Protein AF-A0A431VKE8-F1 (afdb_monomer)

InterPro domains:
  IPR011049 Serralysin-like metalloprotease, C-terminal [SSF51120] (11-224)

Secondary structure (DSSP, 8-state):
------------------------EEEEEPPTT--EEE--SSEEEEE--TT-EEEEEES-SEEE--SS-EEEEE-SS--EEEEES-SEEE--SS--EEEEPSS--EEEEES-SEEEE-SS--EEEEEES--EEE--TT-EEE--TTSS--EEEE--TTPPPTT--SS-EEEEEE-TTTSEEEE-HHHHHHH-TT-SS---EEEE-TT--BTTT-SEEEESSPPS-SSSGGGHHHHHHH-PPBS--TTEEEEEEEE-SSEEEEEEEEESS-SSS--GGGEEEEEEEEESS---GGGEEE-

Mean predicted aligned error: 8.17 Å

pLDDT: mean 87.92, std 15.34, range [35.72, 98.62]

Foldseek 3Di:
DDDDDDDDDDPDDDDDDDPPPPQPEAEEEDDPPEAEDEDDPGAYAYEYEQQEDHHEYEHHAEYEYHVHAHAYEYELEADHHEYEAHAEYEYHNYAYAYEDPQEEEHYEYEPHAEYEYDHYAYEYEDQEDEYAYEHWFNYEYEYHLDYFAHEYEFDPPPDDFFLQLGRAYEYENDEAPTYAYEYEDPRLVLLPQVPPLDQDEDEDWAQGAELVRHSEYEYPDAFCDCRPGLRVRVQRRNHFYHPFDAQRWHWYWHHNQFKTWTKIFTNNHRPRGGGSRRIDTRYIYGYPDDHGPVRYDYD

Solvent-accessible surface area (backbone atoms only — not comparable to full-atom values): 15432 Å² total; per-residue (Å²): 137,84,88,80,92,81,90,80,89,78,84,86,74,91,78,85,87,74,87,72,80,69,72,47,66,51,77,45,74,46,60,87,86,52,52,64,50,69,44,79,90,66,48,25,34,41,31,46,30,58,75,30,42,58,32,40,37,38,72,46,43,32,41,33,39,29,78,32,69,19,36,40,32,41,37,68,53,59,43,65,31,33,39,38,58,45,42,31,41,34,39,38,47,69,59,27,38,39,33,40,42,66,51,60,39,60,29,38,35,27,43,37,44,31,38,33,54,42,51,47,45,34,39,39,35,39,71,42,53,42,35,40,36,37,55,36,43,40,18,36,38,33,47,38,90,83,36,72,60,30,32,41,37,60,52,75,76,90,57,76,66,52,29,58,65,64,51,37,21,36,36,36,55,46,44,54,85,56,27,33,38,32,36,30,66,71,54,34,63,59,35,28,79,82,69,79,85,62,80,49,67,44,81,30,51,62,44,59,45,36,41,76,70,38,20,30,35,29,47,73,54,73,27,91,39,84,59,40,78,47,30,52,41,44,44,61,48,45,39,45,40,36,74,44,39,67,58,30,39,27,39,35,38,42,27,59,83,52,39,33,35,39,26,47,38,32,27,69,80,31,83,25,51,65,57,39,69,22,33,36,66,48,34,39,35,31,26,97,47,82,75,53,69,86,24,50,43,81,102

Structure (mmCIF, N/CA/C/O backbone):
data_AF-A0A431VKE8-F1
#
_entry.id   AF-A0A431VKE8-F1
#
loop_
_atom_site.group_PDB
_atom_site.id
_atom_site.type_symbol
_atom_site.label_atom_id
_atom_site.label_alt_id
_atom_site.label_comp_id
_atom_site.label_asym_id
_atom_site.label_entity_id
_atom_site.label_seq_id
_atom_site.pdbx_PDB_ins_code
_atom_site.Cartn_x
_atom_site.Cartn_y
_atom_site.Cartn_z
_atom_site.occupancy
_atom_site.B_iso_or_equiv
_atom_site.auth_seq_id
_atom_site.auth_comp_id
_atom_site.auth_asym_id
_atom_site.auth_atom_id
_atom_site.pdbx_PDB_model_num
ATOM 1 N N . MET A 1 1 ? 78.969 -25.276 -17.173 1.00 41.19 1 MET A N 1
ATOM 2 C CA . MET A 1 1 ? 77.798 -25.286 -18.074 1.00 41.19 1 MET A CA 1
ATOM 3 C C . MET A 1 1 ? 76.597 -24.842 -17.267 1.00 41.19 1 MET A C 1
ATOM 5 O O . MET A 1 1 ? 76.551 -25.116 -16.076 1.00 41.19 1 MET A O 1
ATOM 9 N N . ALA A 1 2 ? 75.756 -24.040 -17.900 1.00 38.91 2 ALA A N 1
ATOM 10 C CA . ALA A 1 2 ? 74.771 -23.159 -17.298 1.00 38.91 2 ALA A CA 1
ATOM 11 C C . ALA A 1 2 ? 73.466 -23.850 -16.853 1.00 38.91 2 ALA A C 1
ATOM 13 O O . ALA A 1 2 ? 73.240 -25.016 -17.167 1.00 38.91 2 ALA A O 1
ATOM 14 N N . HIS A 1 3 ? 72.610 -23.012 -16.249 1.00 35.72 3 HIS A N 1
ATOM 15 C CA . HIS A 1 3 ? 71.163 -23.137 -16.011 1.00 35.72 3 HIS A CA 1
ATOM 16 C C . HIS A 1 3 ? 70.759 -23.916 -14.751 1.00 35.72 3 HIS A C 1
ATOM 18 O O . HIS A 1 3 ? 71.238 -25.009 -14.504 1.00 35.72 3 HIS A O 1
ATOM 24 N N . GLY A 1 4 ? 69.876 -23.425 -13.885 1.00 36.03 4 GLY A N 1
ATOM 25 C CA . GLY A 1 4 ? 68.964 -22.284 -13.960 1.00 36.03 4 GLY A CA 1
ATOM 26 C C . GLY A 1 4 ? 67.725 -22.651 -13.141 1.00 36.03 4 GLY A C 1
ATOM 27 O O . GLY A 1 4 ? 67.115 -23.682 -13.397 1.00 36.03 4 GLY A O 1
ATOM 28 N N . MET A 1 5 ? 67.393 -21.851 -12.127 1.00 46.28 5 MET A N 1
ATOM 29 C CA . MET A 1 5 ? 66.141 -21.977 -11.377 1.00 46.28 5 MET A CA 1
ATOM 30 C C . MET A 1 5 ? 64.977 -21.460 -12.232 1.00 46.28 5 MET A C 1
ATOM 32 O O . MET A 1 5 ? 65.103 -20.415 -12.867 1.00 46.28 5 MET A O 1
ATOM 36 N N . GLY A 1 6 ? 63.840 -22.156 -12.207 1.00 39.03 6 GLY A N 1
ATOM 37 C CA . GLY A 1 6 ? 62.585 -21.702 -12.806 1.00 39.03 6 GLY A CA 1
ATOM 38 C C . GLY A 1 6 ? 61.410 -22.438 -12.174 1.00 39.03 6 GLY A C 1
ATOM 39 O O . GLY A 1 6 ? 61.280 -23.647 -12.338 1.00 39.03 6 GLY A O 1
ATOM 40 N N . GLY A 1 7 ? 60.622 -21.712 -11.381 1.00 41.66 7 GLY A N 1
ATOM 41 C CA . GLY A 1 7 ? 59.507 -22.232 -10.599 1.00 41.66 7 GLY A CA 1
ATOM 42 C C . GLY A 1 7 ? 58.249 -22.536 -11.413 1.00 41.66 7 GLY A C 1
ATOM 43 O O . GLY A 1 7 ? 58.028 -21.999 -12.495 1.00 41.66 7 GLY A O 1
ATOM 44 N N . GLY A 1 8 ? 57.405 -23.377 -10.822 1.00 37.75 8 GLY A N 1
ATOM 45 C CA . GLY A 1 8 ? 56.058 -23.679 -11.284 1.00 37.75 8 GLY A CA 1
ATOM 46 C C . GLY A 1 8 ? 55.334 -24.512 -10.231 1.00 37.75 8 GLY A C 1
ATOM 47 O O . GLY A 1 8 ? 55.312 -25.734 -10.320 1.00 37.75 8 GLY A O 1
ATOM 48 N N . SER A 1 9 ? 54.771 -23.874 -9.203 1.00 43.12 9 SER A N 1
ATOM 49 C CA . SER A 1 9 ? 53.793 -24.531 -8.334 1.00 43.12 9 SER A CA 1
ATOM 50 C C . SER A 1 9 ? 52.429 -24.452 -9.011 1.00 43.12 9 SER A C 1
ATOM 52 O O . SER A 1 9 ? 51.697 -23.474 -8.860 1.00 43.12 9 SER A O 1
ATOM 54 N N . GLY A 1 10 ? 52.121 -25.476 -9.802 1.00 38.59 10 GLY A N 1
ATOM 55 C CA . GLY A 1 10 ? 50.758 -25.749 -10.225 1.00 38.59 10 GLY A CA 1
ATOM 56 C C . GLY A 1 10 ? 49.934 -26.188 -9.020 1.00 38.59 10 GLY A C 1
ATOM 57 O O . GLY A 1 10 ? 50.273 -27.166 -8.361 1.00 38.59 10 GLY A O 1
ATOM 58 N N . PHE A 1 11 ? 48.836 -25.490 -8.758 1.00 46.47 11 PHE A N 1
ATOM 59 C CA . PHE A 1 11 ? 47.722 -26.052 -8.005 1.00 46.47 11 PHE A CA 1
ATOM 60 C C . PHE A 1 11 ? 46.613 -26.377 -8.999 1.00 46.47 11 PHE A C 1
ATOM 62 O O . PHE A 1 11 ? 45.682 -25.608 -9.215 1.00 46.47 11 PHE A O 1
ATOM 69 N N . GLY A 1 12 ? 46.771 -27.532 -9.646 1.00 42.91 12 GLY A N 1
ATOM 70 C CA . GLY A 1 12 ? 45.655 -28.261 -10.225 1.00 42.91 12 GLY A CA 1
ATOM 71 C C . GLY A 1 12 ? 44.900 -28.941 -9.088 1.00 42.91 12 GLY A C 1
ATOM 72 O O . GLY A 1 12 ? 45.448 -29.801 -8.405 1.00 42.91 12 GLY A O 1
ATOM 73 N N . GLY A 1 13 ? 43.658 -28.525 -8.882 1.00 36.06 13 GLY A N 1
ATOM 74 C CA . GLY A 1 13 ? 42.745 -29.096 -7.903 1.00 36.06 13 GLY A CA 1
ATOM 75 C C . GLY A 1 13 ? 41.321 -28.984 -8.418 1.00 36.06 13 GLY A C 1
ATOM 76 O O . GLY A 1 13 ? 40.538 -28.194 -7.908 1.00 36.06 13 GLY A O 1
ATOM 77 N N . HIS A 1 14 ? 40.997 -29.750 -9.461 1.00 48.50 14 HIS A N 1
ATOM 78 C CA . HIS A 1 14 ? 39.607 -30.068 -9.758 1.00 48.50 14 HIS A CA 1
ATOM 79 C C . HIS A 1 14 ? 39.059 -30.885 -8.589 1.00 48.50 14 HIS A C 1
ATOM 81 O O . HIS A 1 14 ? 39.506 -32.008 -8.366 1.00 48.50 14 HIS A O 1
ATOM 87 N N . ASN A 1 15 ? 38.081 -30.340 -7.873 1.00 43.84 15 ASN A N 1
ATOM 88 C CA . ASN A 1 15 ? 37.180 -31.148 -7.069 1.00 43.84 15 ASN A CA 1
ATOM 89 C C . ASN A 1 15 ? 35.757 -30.815 -7.509 1.00 43.84 15 ASN A C 1
ATOM 91 O O . ASN A 1 15 ? 35.212 -29.766 -7.175 1.00 43.84 15 ASN A O 1
ATOM 95 N N . GLY A 1 16 ? 35.217 -31.679 -8.366 1.00 43.75 16 GLY A N 1
ATOM 96 C CA . GLY A 1 16 ? 33.820 -31.625 -8.757 1.00 43.75 16 GLY A CA 1
ATOM 97 C C . GLY A 1 16 ? 32.911 -32.032 -7.602 1.00 43.75 16 GLY A C 1
ATOM 98 O O . GLY A 1 16 ? 33.330 -32.717 -6.670 1.00 43.75 16 GLY A O 1
ATOM 99 N N . GLY A 1 17 ? 31.643 -31.651 -7.731 1.00 44.12 17 GLY A N 1
ATOM 100 C CA . GLY A 1 17 ? 30.561 -32.210 -6.934 1.00 44.12 17 GLY A CA 1
ATOM 101 C C . GLY A 1 17 ? 29.884 -31.199 -6.036 1.00 44.12 17 GLY A C 1
ATOM 102 O O . GLY A 1 17 ? 29.995 -31.343 -4.835 1.00 44.12 17 GLY A O 1
ATOM 103 N N . TRP A 1 18 ? 29.194 -30.224 -6.630 1.00 38.69 18 TRP A N 1
ATOM 104 C CA . TRP A 1 18 ? 27.744 -30.025 -6.507 1.00 38.69 18 TRP A CA 1
ATOM 105 C C . TRP A 1 18 ? 27.296 -29.528 -7.883 1.00 38.69 18 TRP A C 1
ATOM 107 O O . TRP A 1 18 ? 27.920 -28.622 -8.433 1.00 38.69 18 TRP A O 1
ATOM 117 N N . GLY A 1 19 ? 26.292 -30.164 -8.485 1.00 39.56 19 GLY A N 1
ATOM 118 C CA . GLY A 1 19 ? 25.599 -29.565 -9.616 1.00 39.56 19 GLY A CA 1
ATOM 119 C C . GLY A 1 19 ? 24.909 -28.321 -9.086 1.00 39.56 19 GLY A C 1
ATOM 120 O O . GLY A 1 19 ? 23.826 -28.421 -8.520 1.00 39.56 19 GLY A O 1
ATOM 121 N N . ASP A 1 20 ? 25.584 -27.182 -9.200 1.00 50.19 20 ASP A N 1
ATOM 122 C CA . ASP A 1 20 ? 24.916 -25.901 -9.282 1.00 50.19 20 ASP A CA 1
ATOM 123 C C . ASP A 1 20 ? 23.884 -26.065 -10.397 1.00 50.19 20 ASP A C 1
ATOM 125 O O . ASP A 1 20 ? 24.231 -26.196 -11.574 1.00 50.19 20 ASP A O 1
ATOM 129 N N . ALA A 1 21 ? 22.612 -26.184 -10.020 1.00 42.44 21 ALA A N 1
ATOM 130 C CA . ALA A 1 21 ? 21.544 -25.821 -10.923 1.00 42.44 21 ALA A CA 1
ATOM 131 C C . ALA A 1 21 ? 21.717 -24.317 -11.119 1.00 42.44 21 ALA A C 1
ATOM 133 O O . ALA A 1 21 ? 21.091 -23.532 -10.413 1.00 42.44 21 ALA A O 1
ATOM 134 N N . GLY A 1 22 ? 22.660 -23.971 -12.001 1.00 41.53 22 GLY A N 1
ATOM 135 C CA . GLY A 1 22 ? 23.044 -22.614 -12.307 1.00 41.53 22 GLY A CA 1
ATOM 136 C C . GLY A 1 22 ? 21.788 -21.921 -12.759 1.00 41.53 22 GLY A C 1
ATOM 137 O O . GLY A 1 22 ? 21.342 -22.107 -13.891 1.00 41.53 22 GLY A O 1
ATOM 138 N N . TRP A 1 23 ? 21.198 -21.154 -11.854 1.00 42.47 23 TRP A N 1
ATOM 139 C CA . TRP A 1 23 ? 20.330 -20.062 -12.223 1.00 42.47 23 TRP A CA 1
ATOM 140 C C . TRP A 1 23 ? 21.248 -19.156 -13.033 1.00 42.47 23 TRP A C 1
ATOM 142 O O . TRP A 1 23 ? 22.049 -18.418 -12.459 1.00 42.47 23 TRP A O 1
ATOM 152 N N . GLY A 1 24 ? 21.265 -19.353 -14.355 1.00 54.19 24 GLY A N 1
ATOM 153 C CA . GLY A 1 24 ? 22.041 -18.537 -15.273 1.00 54.19 24 GLY A CA 1
ATOM 154 C C . GLY A 1 24 ? 21.659 -17.099 -14.983 1.00 54.19 24 GLY A C 1
ATOM 155 O O . GLY A 1 24 ? 20.526 -16.705 -15.238 1.00 54.19 24 GLY A O 1
ATOM 156 N N . THR A 1 25 ? 22.560 -16.380 -14.322 1.00 65.75 25 THR A N 1
ATOM 157 C CA . THR A 1 25 ? 22.368 -14.982 -13.968 1.00 65.75 25 THR A CA 1
ATOM 158 C C . THR A 1 25 ? 23.180 -14.189 -14.967 1.00 65.75 25 THR A C 1
ATOM 160 O O . THR A 1 25 ? 24.407 -14.109 -14.870 1.00 65.75 25 THR A O 1
ATOM 163 N N . THR A 1 26 ? 22.505 -13.648 -15.975 1.00 81.62 26 THR A N 1
ATOM 164 C CA . THR A 1 26 ? 23.148 -12.770 -16.947 1.00 81.62 26 THR A CA 1
ATOM 165 C C . THR A 1 26 ? 23.106 -11.357 -16.378 1.00 81.62 26 THR A C 1
ATOM 167 O O . THR A 1 26 ? 22.074 -10.691 -16.379 1.00 81.62 26 THR A O 1
ATOM 170 N N . ALA A 1 27 ? 24.237 -10.897 -15.838 1.00 86.50 27 ALA A N 1
ATOM 171 C CA . ALA A 1 27 ? 24.392 -9.516 -15.392 1.00 86.50 27 ALA A CA 1
ATOM 172 C C . ALA A 1 27 ? 24.937 -8.658 -16.542 1.00 86.50 27 ALA A C 1
ATOM 174 O O . ALA A 1 27 ? 26.081 -8.832 -16.967 1.00 86.50 27 ALA A O 1
ATOM 175 N N . THR A 1 28 ? 24.135 -7.710 -17.023 1.00 91.56 28 THR A N 1
ATOM 176 C CA . THR A 1 28 ? 24.481 -6.827 -18.144 1.00 91.56 28 THR A CA 1
ATOM 177 C C . THR A 1 28 ? 24.475 -5.369 -17.706 1.00 91.56 28 THR A C 1
ATOM 179 O O . THR A 1 28 ? 23.509 -4.886 -17.123 1.00 91.56 28 THR A O 1
ATOM 182 N N . THR A 1 29 ? 25.530 -4.622 -18.035 1.00 90.94 29 THR A N 1
ATOM 183 C CA . THR A 1 29 ? 25.518 -3.154 -17.949 1.00 90.94 29 THR A CA 1
ATOM 184 C C . THR A 1 29 ? 25.322 -2.569 -19.340 1.00 90.94 29 THR A C 1
ATOM 186 O O . THR A 1 29 ? 26.079 -2.881 -20.261 1.00 90.94 29 THR A O 1
ATOM 189 N N . LEU A 1 30 ? 24.311 -1.716 -19.502 1.00 91.69 30 LEU A N 1
ATOM 190 C CA . LEU A 1 30 ? 24.017 -1.084 -20.783 1.00 91.69 30 LEU A CA 1
ATOM 191 C C . LEU A 1 30 ? 25.091 -0.056 -21.148 1.00 91.69 30 LEU A C 1
ATOM 193 O O . LEU A 1 30 ? 25.538 0.739 -20.319 1.00 91.69 30 LEU A O 1
ATOM 197 N N . ALA A 1 31 ? 25.478 -0.040 -22.422 1.00 88.88 31 ALA A N 1
ATOM 198 C CA . ALA A 1 31 ? 26.335 1.008 -22.957 1.00 88.88 31 ALA A CA 1
ATOM 199 C C . ALA A 1 31 ? 25.608 2.366 -22.967 1.00 88.88 31 ALA A C 1
ATOM 201 O O . ALA A 1 31 ? 24.377 2.443 -23.021 1.00 88.88 31 ALA A O 1
ATOM 202 N N . ALA A 1 32 ? 26.377 3.457 -22.959 1.00 88.12 32 ALA A N 1
ATOM 203 C CA . ALA A 1 32 ? 25.822 4.796 -23.127 1.00 88.12 32 ALA A CA 1
ATOM 204 C C . ALA A 1 32 ? 25.045 4.901 -24.454 1.00 88.12 32 ALA A C 1
ATOM 206 O O . ALA A 1 32 ? 25.536 4.480 -25.501 1.00 88.12 32 ALA A O 1
ATOM 207 N N . GLY A 1 33 ? 23.839 5.472 -24.401 1.00 87.75 33 GLY A N 1
ATOM 208 C CA . GLY A 1 33 ? 22.959 5.614 -25.565 1.00 87.75 33 GLY A CA 1
ATOM 209 C C . GLY A 1 33 ? 22.140 4.369 -25.924 1.00 87.75 33 GLY A C 1
ATOM 210 O O . GLY A 1 33 ? 21.448 4.395 -26.939 1.00 87.75 33 GLY A O 1
ATOM 211 N N . ALA A 1 34 ? 22.187 3.297 -25.123 1.00 92.31 34 ALA A N 1
ATOM 212 C CA . ALA A 1 34 ? 21.232 2.200 -25.257 1.00 92.31 34 ALA A CA 1
ATOM 213 C C . ALA A 1 34 ? 19.796 2.720 -25.085 1.00 92.31 34 ALA A C 1
ATOM 215 O O . ALA A 1 34 ? 19.522 3.498 -24.174 1.00 92.31 34 ALA A O 1
ATOM 216 N N . THR A 1 35 ? 18.893 2.275 -25.957 1.00 94.94 35 THR A N 1
ATOM 217 C CA . THR A 1 35 ? 17.464 2.635 -25.933 1.00 94.94 35 THR A CA 1
ATOM 218 C C . THR A 1 35 ? 16.559 1.434 -25.676 1.00 94.94 35 THR A C 1
ATOM 220 O O . THR A 1 35 ? 15.358 1.593 -25.475 1.00 94.94 35 THR A O 1
ATOM 223 N N . THR A 1 36 ? 17.118 0.224 -25.674 1.00 94.88 36 THR A N 1
ATOM 224 C CA . THR A 1 36 ? 16.391 -1.025 -25.439 1.00 94.88 36 THR A CA 1
ATOM 225 C C . THR A 1 36 ? 17.243 -1.991 -24.628 1.00 94.88 36 THR A C 1
ATOM 227 O O . THR A 1 36 ? 18.457 -2.055 -24.836 1.00 94.88 36 THR A O 1
ATOM 230 N N . ALA A 1 37 ? 16.607 -2.789 -23.778 1.00 95.00 37 ALA A N 1
ATOM 231 C CA . ALA A 1 37 ? 17.215 -3.947 -23.137 1.00 95.00 37 ALA A CA 1
ATOM 232 C C . ALA A 1 37 ? 16.235 -5.124 -23.159 1.00 95.00 37 ALA A C 1
ATOM 234 O O . ALA A 1 37 ? 15.060 -4.976 -22.831 1.00 95.00 37 ALA A O 1
ATOM 235 N N . THR A 1 38 ? 16.729 -6.293 -23.540 1.00 94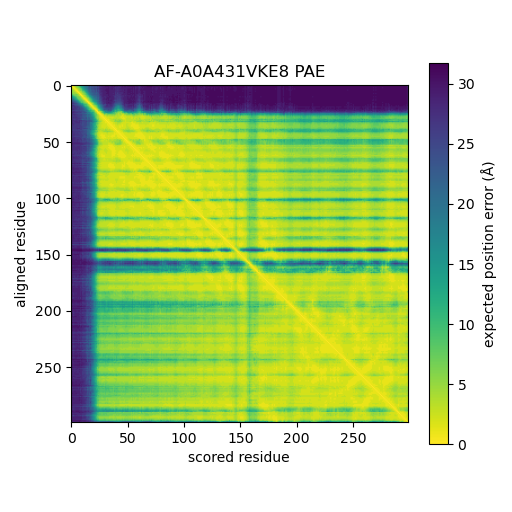.44 38 THR A N 1
ATOM 236 C CA . THR A 1 38 ? 15.939 -7.521 -23.594 1.00 94.44 38 THR A CA 1
ATOM 237 C C . THR A 1 38 ? 16.737 -8.602 -22.894 1.00 94.44 38 THR A C 1
ATOM 239 O O . THR A 1 38 ? 17.904 -8.785 -23.246 1.00 94.44 38 THR A O 1
ATOM 242 N N . GLY A 1 39 ? 16.144 -9.254 -21.896 1.00 91.88 39 GLY A N 1
ATOM 243 C CA . GLY A 1 39 ? 16.767 -10.412 -21.263 1.00 91.88 39 GLY A CA 1
ATOM 244 C C . GLY A 1 39 ? 16.656 -11.658 -22.132 1.00 91.88 39 GLY A C 1
ATOM 245 O O . GLY A 1 39 ? 16.063 -11.644 -23.220 1.00 91.88 39 GLY A O 1
ATOM 246 N N . ASP A 1 40 ? 17.303 -12.718 -21.679 1.00 89.00 40 ASP A N 1
ATOM 247 C CA . ASP A 1 40 ? 17.388 -13.982 -22.384 1.00 89.00 40 ASP A CA 1
ATOM 248 C C . ASP A 1 40 ? 16.637 -15.092 -21.634 1.00 89.00 40 ASP A C 1
ATOM 250 O O . ASP A 1 40 ? 15.510 -14.909 -21.179 1.00 89.00 40 ASP A O 1
ATOM 254 N N . THR A 1 41 ? 17.173 -16.307 -21.636 1.00 87.94 41 THR A N 1
ATOM 255 C CA . THR A 1 41 ? 16.593 -17.408 -20.875 1.00 87.94 41 THR A CA 1
ATOM 256 C C . THR A 1 41 ? 17.340 -17.516 -19.562 1.00 87.94 41 THR A C 1
ATOM 258 O O . THR A 1 41 ? 18.501 -17.919 -19.552 1.00 87.94 41 THR A O 1
ATOM 261 N N . GLY A 1 42 ? 16.664 -17.289 -18.448 1.00 88.88 42 GLY A N 1
ATOM 262 C CA . GLY A 1 42 ? 17.305 -17.357 -17.145 1.00 88.88 42 GLY A CA 1
ATOM 263 C C . GLY A 1 42 ? 16.779 -16.257 -16.254 1.00 88.88 42 GLY A C 1
ATOM 264 O O . GLY A 1 42 ? 15.629 -15.862 -16.394 1.00 88.88 42 GLY A O 1
ATOM 265 N N . PHE A 1 43 ? 17.608 -15.831 -15.307 1.00 92.31 43 PHE A N 1
ATOM 266 C CA . PHE A 1 43 ? 17.325 -14.666 -14.485 1.00 92.31 43 PHE A CA 1
ATOM 267 C C . PHE A 1 43 ? 18.220 -13.521 -14.947 1.00 92.31 43 PHE A C 1
ATOM 269 O O . PHE A 1 43 ? 19.447 -13.588 -14.818 1.00 92.31 43 PHE A O 1
ATOM 276 N N . ASP A 1 44 ? 17.617 -12.465 -15.462 1.00 95.31 44 ASP A N 1
ATOM 277 C CA . ASP A 1 44 ? 18.329 -11.343 -16.048 1.00 95.31 44 ASP A CA 1
ATOM 278 C C . ASP A 1 44 ? 18.457 -10.178 -15.066 1.00 95.31 44 ASP A C 1
ATOM 280 O O . ASP A 1 44 ? 17.483 -9.697 -14.479 1.00 95.31 44 ASP A O 1
ATOM 284 N N . VAL A 1 45 ? 19.689 -9.684 -14.920 1.00 95.75 45 VAL A N 1
ATOM 285 C CA . VAL A 1 45 ? 19.995 -8.478 -14.147 1.00 95.75 45 VAL A CA 1
ATOM 286 C C . VAL A 1 45 ? 20.573 -7.432 -15.085 1.00 95.75 45 VAL A C 1
ATOM 288 O O . VAL A 1 45 ? 21.687 -7.575 -15.589 1.00 95.75 45 VAL A O 1
ATOM 291 N N . VAL A 1 46 ? 19.852 -6.335 -15.285 1.00 95.81 46 VAL A N 1
ATOM 292 C CA . VAL A 1 46 ? 20.291 -5.233 -16.143 1.00 95.81 46 VAL A CA 1
ATOM 293 C C . VAL A 1 46 ? 20.575 -3.997 -15.305 1.00 95.81 46 VAL A C 1
ATOM 295 O O . VAL A 1 46 ? 19.773 -3.592 -14.474 1.00 95.81 46 VAL A O 1
ATOM 298 N N . THR A 1 47 ? 21.734 -3.383 -15.528 1.00 95.50 47 THR A N 1
ATOM 299 C CA . THR A 1 47 ? 22.116 -2.096 -14.933 1.00 95.50 47 THR A CA 1
ATOM 300 C C . THR A 1 47 ? 22.215 -1.036 -16.024 1.00 95.50 47 THR A C 1
ATOM 302 O O . THR A 1 47 ? 22.929 -1.219 -17.016 1.00 95.50 47 THR A O 1
ATOM 305 N N . MET A 1 48 ? 21.506 0.076 -15.855 1.00 95.31 48 MET A N 1
ATOM 306 C CA . MET A 1 48 ? 21.597 1.244 -16.723 1.00 95.31 48 MET A CA 1
ATOM 307 C C . MET A 1 48 ? 22.946 1.944 -16.537 1.00 95.31 48 MET A C 1
ATOM 309 O O . MET A 1 48 ? 23.643 1.782 -15.534 1.00 95.31 48 MET A O 1
ATOM 313 N N . ASN A 1 49 ? 23.359 2.705 -17.546 1.00 91.81 49 ASN A N 1
ATOM 314 C CA . ASN A 1 49 ? 24.602 3.458 -17.451 1.00 91.81 49 ASN A CA 1
ATOM 315 C C . ASN A 1 49 ? 24.473 4.577 -16.392 1.00 91.81 49 ASN A C 1
ATOM 317 O O . ASN A 1 49 ? 23.384 5.073 -16.121 1.00 91.81 49 ASN A O 1
ATOM 321 N N . SER A 1 50 ? 25.592 5.036 -15.827 1.00 92.25 50 SER A N 1
ATOM 322 C CA . SER A 1 50 ? 25.566 6.007 -14.723 1.00 92.25 50 SER A CA 1
ATOM 323 C C . SER A 1 50 ? 24.989 7.383 -15.077 1.00 92.25 50 SER A C 1
ATOM 325 O O . SER A 1 50 ? 24.615 8.113 -14.167 1.00 92.25 50 SER A O 1
ATOM 327 N N . ALA A 1 51 ? 24.956 7.769 -16.356 1.00 92.19 51 ALA A N 1
ATOM 328 C CA . ALA A 1 51 ? 24.430 9.062 -16.795 1.00 92.19 51 ALA A CA 1
ATOM 329 C C . ALA A 1 51 ? 22.892 9.104 -16.844 1.00 92.19 51 ALA A C 1
ATOM 331 O O . ALA A 1 51 ? 22.334 10.180 -17.056 1.00 92.19 51 ALA A O 1
ATOM 332 N N . GLY A 1 52 ? 22.230 7.965 -16.636 1.00 91.69 52 GLY A N 1
ATOM 333 C CA . GLY A 1 52 ? 20.800 7.806 -16.846 1.00 91.69 52 GLY A CA 1
ATOM 334 C C . GLY A 1 52 ? 20.464 7.473 -18.302 1.00 91.69 52 GLY A C 1
ATOM 335 O O . GLY A 1 52 ? 21.342 7.311 -19.164 1.00 91.69 52 GLY A O 1
ATOM 336 N N . GLY A 1 53 ? 19.177 7.385 -18.609 1.00 93.81 53 GLY A N 1
ATOM 337 C CA . GLY A 1 53 ? 18.719 7.173 -19.976 1.00 93.81 53 GLY A CA 1
ATOM 338 C C . GLY A 1 53 ? 17.234 6.882 -20.091 1.00 93.81 53 GLY A C 1
ATOM 339 O O . GLY A 1 53 ? 16.531 6.714 -19.103 1.00 93.81 53 GLY A O 1
ATOM 340 N N . THR A 1 54 ? 16.766 6.801 -21.333 1.00 96.75 54 THR A N 1
ATOM 341 C CA . THR A 1 54 ? 15.411 6.350 -21.649 1.00 96.75 54 THR A CA 1
ATOM 342 C C . THR A 1 54 ? 15.492 5.013 -22.366 1.00 96.75 54 THR A C 1
ATOM 344 O O . THR A 1 54 ? 16.049 4.949 -23.464 1.00 96.75 54 THR A O 1
ATOM 347 N N . ILE A 1 55 ? 14.960 3.954 -21.754 1.00 97.00 55 ILE A N 1
ATOM 348 C CA . ILE A 1 55 ? 15.015 2.598 -22.306 1.00 97.00 55 ILE A CA 1
ATOM 349 C C . ILE A 1 55 ? 13.645 1.930 -22.339 1.00 97.00 55 ILE A C 1
ATOM 351 O O . ILE A 1 55 ? 12.814 2.122 -21.456 1.00 97.00 55 ILE A O 1
ATOM 355 N N . THR A 1 56 ? 13.428 1.093 -23.349 1.00 97.62 56 THR A N 1
ATOM 356 C CA . THR A 1 56 ? 12.362 0.087 -23.330 1.00 97.62 56 THR A CA 1
ATOM 357 C C . THR A 1 56 ? 12.926 -1.252 -22.871 1.00 97.62 56 THR A C 1
ATOM 359 O O . THR A 1 56 ? 13.953 -1.690 -23.393 1.00 97.62 56 THR A O 1
ATOM 362 N N . VAL A 1 57 ? 12.269 -1.906 -21.915 1.00 97.00 57 VAL A N 1
ATOM 363 C CA . VAL A 1 57 ? 12.712 -3.186 -21.349 1.00 97.00 57 VAL A CA 1
ATOM 364 C C . VAL A 1 57 ? 11.709 -4.303 -21.608 1.00 97.00 57 VAL A C 1
ATOM 366 O O . VAL A 1 57 ? 10.501 -4.081 -21.603 1.00 97.00 57 VAL A O 1
ATOM 369 N N . SER A 1 58 ? 12.209 -5.513 -21.836 1.00 95.88 58 SER A N 1
ATOM 370 C CA . SER A 1 58 ? 11.396 -6.716 -22.044 1.00 95.88 58 SER A CA 1
ATOM 371 C C . SER A 1 58 ? 12.097 -7.939 -21.464 1.00 95.88 58 SER A C 1
ATOM 373 O O . SER A 1 58 ? 13.299 -8.078 -21.683 1.00 95.88 58 SER A O 1
ATOM 375 N N . ALA A 1 59 ? 11.350 -8.850 -20.833 1.00 94.56 59 ALA A N 1
ATOM 376 C CA . ALA A 1 59 ? 11.882 -10.113 -20.305 1.00 94.56 59 ALA A CA 1
ATOM 377 C C . ALA A 1 59 ? 13.112 -9.911 -19.395 1.00 94.56 59 ALA A C 1
ATOM 379 O O . ALA A 1 59 ? 14.153 -10.493 -19.644 1.00 94.56 59 ALA A O 1
ATOM 380 N N . ILE A 1 60 ? 13.024 -9.002 -18.418 1.00 95.94 60 ILE A N 1
ATOM 381 C CA . ILE A 1 60 ? 14.084 -8.742 -17.431 1.00 95.94 60 ILE A CA 1
ATOM 382 C C . ILE A 1 60 ? 13.477 -8.879 -16.040 1.00 95.94 60 ILE A C 1
ATOM 384 O O . ILE A 1 60 ? 12.474 -8.224 -15.759 1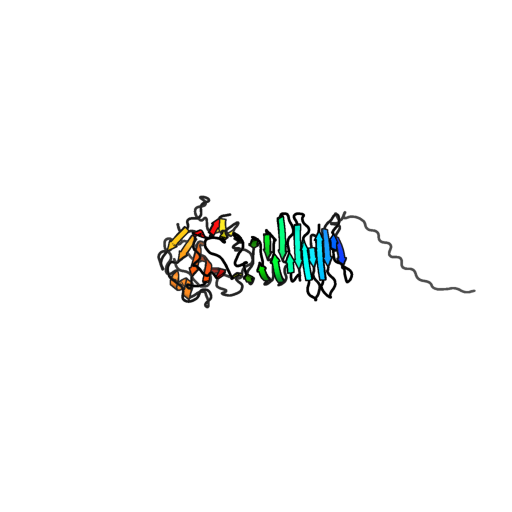.00 95.94 60 ILE A O 1
ATOM 388 N N . GLU A 1 61 ? 14.107 -9.651 -15.155 1.00 96.44 61 GLU A N 1
ATOM 389 C CA . GLU A 1 61 ? 13.619 -9.851 -13.786 1.00 96.44 61 GLU A CA 1
ATOM 390 C C . GLU A 1 61 ? 14.117 -8.781 -12.811 1.00 96.44 61 GLU A C 1
ATOM 392 O O . GLU A 1 61 ? 13.427 -8.474 -11.836 1.00 96.44 61 GLU A O 1
ATOM 397 N N . TYR A 1 62 ? 15.303 -8.207 -13.042 1.00 95.94 62 TYR A N 1
ATOM 398 C CA . TYR A 1 62 ? 15.884 -7.201 -12.153 1.00 95.94 62 TYR A CA 1
ATOM 399 C C . TYR A 1 62 ? 16.534 -6.049 -12.925 1.00 95.94 62 TYR A C 1
ATOM 401 O O . TYR A 1 62 ? 17.533 -6.229 -13.623 1.00 95.94 62 TYR A O 1
ATOM 409 N N . LEU A 1 63 ? 16.006 -4.838 -12.756 1.00 97.00 63 LEU A N 1
ATOM 410 C CA . LEU A 1 63 ? 16.505 -3.628 -13.404 1.00 97.00 63 LEU A CA 1
ATOM 411 C C . LEU A 1 63 ? 17.041 -2.628 -12.376 1.00 97.00 63 LEU A C 1
ATOM 413 O O . LEU A 1 63 ? 16.372 -2.274 -11.407 1.00 97.00 63 LEU A O 1
ATOM 417 N N . ILE A 1 64 ? 18.256 -2.145 -12.607 1.00 95.88 64 ILE A N 1
ATOM 418 C CA . ILE A 1 64 ? 18.953 -1.188 -11.748 1.00 95.88 64 ILE A CA 1
ATOM 419 C C . ILE A 1 64 ? 19.246 0.065 -12.565 1.00 95.88 64 ILE A C 1
ATOM 421 O O . ILE A 1 64 ? 19.903 -0.022 -13.601 1.00 95.88 64 ILE A O 1
ATOM 425 N N . GLY A 1 65 ? 18.786 1.218 -12.098 1.00 95.69 65 GLY A N 1
ATOM 426 C CA . GLY A 1 65 ? 19.128 2.514 -12.668 1.00 95.69 65 GLY A CA 1
ATOM 427 C C . GLY A 1 65 ? 20.571 2.944 -12.403 1.00 95.69 65 GLY A C 1
ATOM 428 O O . GLY A 1 65 ? 21.317 2.330 -11.630 1.00 95.69 65 GLY A O 1
ATOM 429 N N . GLY A 1 66 ? 20.973 3.998 -13.095 1.00 93.31 66 GLY A N 1
ATOM 430 C CA . GLY A 1 66 ? 22.208 4.725 -12.885 1.00 93.31 66 GLY A CA 1
ATOM 431 C C . GLY A 1 66 ? 22.099 5.774 -11.775 1.00 93.31 66 GLY A C 1
ATOM 432 O O . GLY A 1 66 ? 21.376 5.630 -10.798 1.00 93.31 66 GLY A O 1
ATOM 433 N N . VAL A 1 67 ? 22.928 6.816 -11.889 1.00 93.19 67 VAL A N 1
ATOM 434 C CA . VAL A 1 67 ? 22.921 7.976 -10.974 1.00 93.19 67 VAL A CA 1
ATOM 435 C C . VAL A 1 67 ? 22.167 9.157 -11.589 1.00 93.19 67 VAL A C 1
ATOM 437 O O . VAL A 1 67 ? 21.635 9.997 -10.866 1.00 93.19 67 VAL A O 1
ATOM 440 N N . GLY A 1 68 ? 22.194 9.273 -12.919 1.00 94.38 68 GLY A N 1
ATOM 441 C CA . GLY A 1 68 ? 21.365 10.225 -13.650 1.00 94.38 68 GLY A CA 1
ATOM 442 C C . GLY A 1 68 ? 19.911 9.768 -13.729 1.00 94.38 68 GLY A C 1
ATOM 443 O O . GLY A 1 68 ? 19.555 8.738 -13.186 1.00 94.38 68 GLY A O 1
ATOM 444 N N . THR A 1 69 ? 19.079 10.542 -14.422 1.00 96.19 69 THR A N 1
ATOM 445 C CA . THR A 1 69 ? 17.647 10.244 -14.535 1.00 96.19 69 THR A CA 1
ATOM 446 C C . THR A 1 69 ? 17.387 9.052 -15.452 1.00 96.19 69 THR A C 1
ATOM 448 O O . THR A 1 69 ? 17.716 9.088 -16.643 1.00 96.19 69 THR A O 1
ATOM 451 N N . ASP A 1 70 ? 16.730 8.039 -14.911 1.00 97.69 70 ASP A N 1
ATOM 452 C CA . ASP A 1 70 ? 16.327 6.812 -15.574 1.00 97.69 70 ASP A CA 1
ATOM 453 C C . ASP A 1 70 ? 14.823 6.809 -15.866 1.00 97.69 70 ASP A C 1
ATOM 455 O O . ASP A 1 70 ? 13.967 6.935 -14.986 1.00 97.69 70 ASP A O 1
ATOM 459 N N . VAL A 1 71 ? 14.501 6.650 -17.148 1.00 98.19 71 VAL A N 1
ATOM 460 C CA . VAL A 1 71 ? 13.139 6.566 -17.673 1.00 98.19 71 VAL A CA 1
ATOM 461 C C . VAL A 1 71 ? 12.977 5.219 -18.358 1.00 98.19 71 VAL A C 1
ATOM 463 O O . VAL A 1 71 ? 13.626 4.928 -19.363 1.00 98.19 71 VAL A O 1
ATOM 466 N N . VAL A 1 72 ? 12.097 4.387 -17.826 1.00 98.50 72 VAL A N 1
ATOM 467 C CA . VAL A 1 72 ? 11.902 3.013 -18.275 1.00 98.50 72 VAL A CA 1
ATOM 468 C C . VAL A 1 72 ? 10.487 2.847 -18.796 1.00 98.50 72 VAL A C 1
ATOM 470 O O . VAL A 1 72 ? 9.517 3.232 -18.150 1.00 98.50 72 VAL A O 1
ATOM 473 N N . THR A 1 73 ? 10.363 2.239 -19.967 1.00 98.50 73 THR A N 1
ATOM 474 C CA . THR A 1 73 ? 9.087 1.765 -20.503 1.00 98.50 73 THR A CA 1
ATOM 475 C C . THR A 1 73 ? 9.112 0.246 -20.574 1.00 98.50 73 THR A C 1
ATOM 477 O O . THR A 1 73 ? 10.035 -0.328 -21.149 1.00 98.50 73 THR A O 1
ATOM 480 N N . LEU A 1 74 ? 8.119 -0.416 -19.995 1.00 98.44 74 LEU A N 1
ATOM 481 C CA . LEU A 1 74 ? 7.962 -1.858 -20.109 1.00 98.44 74 LEU A CA 1
ATOM 482 C C . LEU A 1 74 ? 7.375 -2.210 -21.482 1.00 98.44 74 LEU A C 1
ATOM 484 O O . LEU A 1 74 ? 6.593 -1.461 -22.071 1.00 98.44 74 LEU A O 1
ATOM 488 N N . SER A 1 75 ? 7.800 -3.340 -22.037 1.00 96.88 75 SER A N 1
ATOM 489 C CA . SER A 1 75 ? 7.293 -3.823 -23.319 1.00 96.88 75 SER A CA 1
ATOM 490 C C . SER A 1 75 ? 5.804 -4.164 -23.250 1.00 96.88 75 SER A C 1
ATOM 492 O O . SER A 1 75 ? 5.271 -4.410 -22.180 1.00 96.88 75 SER A O 1
ATOM 494 N N . ALA A 1 76 ? 5.135 -4.254 -24.401 1.00 94.69 76 ALA A N 1
ATOM 495 C CA . ALA A 1 76 ? 3.703 -4.564 -24.484 1.00 94.69 76 ALA A CA 1
ATOM 496 C C . ALA A 1 76 ? 3.322 -6.036 -24.186 1.00 94.69 76 ALA A C 1
ATOM 498 O O . ALA A 1 76 ? 2.220 -6.469 -24.529 1.00 94.69 76 ALA A O 1
ATOM 499 N N . ALA A 1 77 ? 4.241 -6.822 -23.623 1.00 91.88 77 ALA A N 1
ATOM 500 C CA . ALA A 1 77 ? 3.926 -8.094 -22.979 1.00 91.88 77 ALA A CA 1
ATOM 501 C C . ALA A 1 77 ? 3.604 -7.836 -21.499 1.00 91.88 77 ALA A C 1
ATOM 503 O O . ALA A 1 77 ? 4.018 -6.816 -20.976 1.00 91.88 77 ALA A O 1
ATOM 504 N N . GLY A 1 78 ? 2.931 -8.756 -20.802 1.00 94.56 78 GLY A N 1
ATOM 505 C CA . GLY A 1 78 ? 2.859 -8.653 -19.339 1.00 94.56 78 GLY A CA 1
ATOM 506 C C . GLY A 1 78 ? 4.245 -8.848 -18.721 1.00 94.56 78 GLY A C 1
ATOM 507 O O . GLY A 1 78 ? 4.937 -9.804 -19.084 1.00 94.56 78 GLY A O 1
ATOM 508 N N . ASN A 1 79 ? 4.656 -7.953 -17.824 1.00 97.38 79 ASN A N 1
ATOM 509 C CA . ASN A 1 79 ? 5.982 -7.967 -17.210 1.00 97.38 79 ASN A CA 1
ATOM 510 C C . ASN A 1 79 ? 5.892 -8.241 -15.703 1.00 97.38 79 ASN A C 1
ATOM 512 O O . ASN A 1 79 ? 4.998 -7.752 -15.021 1.00 97.38 79 ASN A O 1
ATOM 516 N N . THR A 1 80 ? 6.872 -8.963 -15.163 1.00 97.19 80 THR A N 1
ATOM 517 C CA . THR A 1 80 ? 7.058 -9.114 -13.714 1.00 97.19 80 THR A CA 1
ATOM 518 C C . THR A 1 80 ? 8.521 -8.854 -13.399 1.00 97.19 80 THR A C 1
ATOM 520 O O . THR A 1 80 ? 9.369 -9.651 -13.791 1.00 97.19 80 THR A O 1
ATOM 523 N N . LEU A 1 81 ? 8.833 -7.753 -12.716 1.00 97.00 81 LEU A N 1
ATOM 524 C CA . LEU A 1 81 ? 10.221 -7.363 -12.458 1.00 97.00 81 LEU A CA 1
ATOM 525 C C . LEU A 1 81 ? 10.408 -6.614 -11.143 1.00 97.00 81 LEU A C 1
ATOM 527 O O . LEU A 1 81 ? 9.502 -5.955 -10.638 1.00 97.00 81 LEU A O 1
ATOM 531 N N . SER A 1 82 ? 11.627 -6.674 -10.620 1.00 97.00 82 SER A N 1
ATOM 532 C CA . SER A 1 82 ? 12.100 -5.797 -9.555 1.00 97.00 82 SER A CA 1
ATOM 533 C C . SER A 1 82 ? 12.882 -4.623 -10.136 1.00 97.00 82 SER A C 1
ATOM 535 O O . SER A 1 82 ? 13.723 -4.808 -11.016 1.00 97.00 82 SER A O 1
ATOM 537 N N . VAL A 1 83 ? 12.650 -3.419 -9.618 1.00 97.25 83 VAL A N 1
ATOM 538 C CA . VAL A 1 83 ? 13.359 -2.204 -10.036 1.00 97.25 83 VAL A CA 1
ATOM 539 C C . VAL A 1 83 ? 14.054 -1.533 -8.859 1.00 97.25 83 VAL A C 1
ATOM 541 O O . VAL A 1 83 ? 13.579 -1.577 -7.726 1.00 97.25 83 VAL A O 1
ATOM 544 N N . ARG A 1 84 ? 15.185 -0.882 -9.126 1.00 94.56 84 ARG A N 1
ATOM 545 C CA . ARG A 1 84 ? 15.908 -0.057 -8.155 1.00 94.56 84 ARG A CA 1
ATOM 546 C C . ARG A 1 84 ? 16.441 1.195 -8.827 1.00 94.56 84 ARG A C 1
ATOM 548 O O . ARG A 1 84 ? 17.114 1.076 -9.844 1.00 94.56 84 ARG A O 1
ATOM 555 N N . GLY A 1 85 ? 16.252 2.351 -8.193 1.00 94.88 85 GLY A N 1
ATOM 556 C CA . GLY A 1 85 ? 16.849 3.608 -8.662 1.00 94.88 85 GLY A CA 1
ATOM 557 C C . GLY A 1 85 ? 16.327 4.040 -10.030 1.00 94.88 85 GLY A C 1
ATOM 558 O O . GLY A 1 85 ? 17.105 4.498 -10.843 1.00 94.88 85 GLY A O 1
ATOM 559 N N . ILE A 1 86 ? 15.042 3.801 -10.303 1.00 97.81 86 ILE A N 1
ATOM 560 C CA . ILE A 1 86 ? 14.369 4.252 -11.523 1.00 97.81 86 ILE A CA 1
ATOM 561 C C . ILE A 1 86 ? 13.459 5.422 -11.153 1.00 97.81 86 ILE A C 1
ATOM 563 O O . ILE A 1 86 ? 12.595 5.262 -10.290 1.00 97.81 86 ILE A O 1
ATOM 567 N N . GLU A 1 87 ? 13.614 6.575 -11.808 1.00 98.00 87 GLU A N 1
ATOM 568 C CA . GLU A 1 87 ? 12.806 7.767 -11.509 1.00 98.00 87 GLU A CA 1
ATOM 569 C C . GLU A 1 87 ? 11.452 7.761 -12.220 1.00 98.00 87 GLU A C 1
ATOM 571 O O . GLU A 1 87 ? 10.481 8.323 -11.712 1.00 98.00 87 GLU A O 1
ATOM 576 N N . THR A 1 88 ? 11.360 7.178 -13.416 1.00 98.50 88 THR A N 1
ATOM 577 C CA . THR A 1 88 ? 10.104 7.095 -14.174 1.00 98.50 88 THR A CA 1
ATOM 578 C C . THR A 1 88 ? 9.921 5.710 -14.765 1.00 98.50 88 THR A C 1
ATOM 580 O O . THR A 1 88 ? 10.777 5.233 -15.506 1.00 98.50 88 THR A O 1
ATOM 583 N N . LEU A 1 89 ? 8.780 5.088 -14.482 1.00 98.62 89 LEU A N 1
ATOM 584 C CA . LEU A 1 89 ? 8.401 3.784 -15.004 1.00 98.62 89 LEU A CA 1
ATOM 585 C C . LEU A 1 89 ? 7.016 3.845 -15.654 1.00 98.62 89 LEU A C 1
ATOM 587 O O . LEU A 1 89 ? 6.013 4.168 -15.018 1.00 98.62 89 LEU A O 1
ATOM 591 N N . THR A 1 90 ? 6.960 3.512 -16.934 1.00 98.44 90 THR A N 1
ATOM 592 C CA . THR A 1 90 ? 5.717 3.371 -17.694 1.00 98.44 90 THR A CA 1
ATOM 593 C C . THR A 1 90 ? 5.516 1.902 -18.028 1.00 98.44 90 THR A C 1
ATOM 595 O O . THR A 1 90 ? 6.364 1.310 -18.690 1.00 98.44 90 THR A O 1
ATOM 598 N N . GLY A 1 91 ? 4.417 1.318 -17.567 1.00 97.75 91 GLY A N 1
ATOM 599 C CA . GLY A 1 91 ? 3.985 -0.014 -17.966 1.00 97.75 91 GLY A CA 1
ATOM 600 C C . GLY A 1 91 ? 3.595 -0.080 -19.442 1.00 97.75 91 GLY A C 1
ATOM 601 O O . GLY A 1 91 ? 3.369 0.938 -20.107 1.00 97.75 91 GLY A O 1
ATOM 602 N N . GLY A 1 92 ? 3.589 -1.293 -19.970 1.00 95.62 92 GLY A N 1
ATOM 603 C CA . GLY A 1 92 ? 3.189 -1.601 -21.330 1.00 95.62 92 GLY A CA 1
ATOM 604 C C . GLY A 1 92 ? 1.710 -1.968 -21.416 1.00 95.62 92 GLY A C 1
ATOM 605 O O . GLY A 1 92 ? 0.902 -1.690 -20.539 1.00 95.62 92 GLY A O 1
ATOM 606 N N . ALA A 1 93 ? 1.332 -2.602 -22.524 1.00 94.38 93 ALA A N 1
ATOM 607 C CA . ALA A 1 93 ? 0.115 -3.406 -22.535 1.00 94.38 93 ALA A CA 1
ATOM 608 C C . ALA A 1 93 ? 0.386 -4.756 -21.852 1.00 94.38 93 ALA A C 1
ATOM 610 O O . ALA A 1 93 ? 1.502 -5.258 -21.910 1.00 94.38 93 ALA A O 1
ATOM 611 N N . GLY A 1 94 ? -0.651 -5.388 -21.305 1.00 94.81 94 GLY A N 1
ATOM 612 C CA . GLY A 1 94 ? -0.509 -6.629 -20.542 1.00 94.81 94 GLY A CA 1
ATOM 613 C C . GLY A 1 94 ? -0.753 -6.378 -19.060 1.00 94.81 94 GLY A C 1
ATOM 614 O O . GLY A 1 94 ? -1.352 -5.372 -18.711 1.00 94.81 94 GLY A O 1
ATOM 615 N N . THR A 1 95 ? -0.368 -7.330 -18.214 1.00 96.69 95 THR A N 1
ATOM 616 C CA . THR A 1 95 ? -0.375 -7.145 -16.759 1.00 96.69 95 THR A CA 1
ATOM 617 C C . THR A 1 95 ? 1.056 -6.956 -16.301 1.00 96.69 95 THR A C 1
ATOM 619 O O . THR A 1 95 ? 1.868 -7.867 -16.468 1.00 96.69 95 THR A O 1
ATOM 622 N N . ASP A 1 96 ? 1.327 -5.803 -15.714 1.00 98.00 96 ASP A N 1
ATOM 623 C CA . ASP A 1 96 ? 2.621 -5.410 -15.193 1.00 98.00 96 ASP A CA 1
ATOM 624 C C . ASP A 1 96 ? 2.634 -5.469 -13.664 1.00 98.00 96 ASP A C 1
ATOM 626 O O . ASP A 1 96 ? 1.841 -4.824 -12.971 1.00 98.00 96 ASP A O 1
ATOM 630 N N . VAL A 1 97 ? 3.567 -6.257 -13.134 1.00 98.12 97 VAL A N 1
ATOM 631 C CA . VAL A 1 97 ? 3.821 -6.433 -11.705 1.00 98.12 97 VAL A CA 1
ATOM 632 C C . VAL A 1 97 ? 5.230 -5.943 -11.399 1.00 98.12 97 VAL A C 1
ATOM 634 O O . VAL A 1 97 ? 6.226 -6.526 -11.830 1.00 98.12 97 VAL A O 1
ATOM 637 N N . VAL A 1 98 ? 5.319 -4.864 -10.631 1.00 98.25 98 VAL A N 1
ATOM 638 C CA . VAL A 1 98 ? 6.583 -4.211 -10.296 1.00 98.25 98 VAL A CA 1
ATOM 639 C C . VAL A 1 98 ? 6.838 -4.325 -8.804 1.00 98.25 98 VAL A C 1
ATOM 641 O O . VAL A 1 98 ? 6.017 -3.919 -7.984 1.00 98.25 98 VAL A O 1
ATOM 644 N N . PHE A 1 99 ? 8.018 -4.820 -8.456 1.00 96.81 99 PHE A N 1
ATOM 645 C CA . PHE A 1 99 ? 8.536 -4.793 -7.096 1.00 96.81 99 PHE A CA 1
ATOM 646 C C . PHE A 1 99 ? 9.555 -3.662 -6.978 1.00 96.81 99 PHE A C 1
ATOM 648 O O . PHE A 1 99 ? 10.533 -3.613 -7.727 1.00 96.81 99 PHE A O 1
ATOM 655 N N . LEU A 1 100 ? 9.358 -2.750 -6.035 1.00 95.31 100 LEU A N 1
ATOM 656 C CA . LEU A 1 100 ? 10.387 -1.784 -5.671 1.00 95.31 100 LEU A CA 1
ATOM 657 C C . LEU A 1 100 ? 11.402 -2.502 -4.787 1.00 95.31 100 LEU A C 1
ATOM 659 O O . LEU A 1 100 ? 11.047 -3.045 -3.744 1.00 95.31 100 LEU A O 1
ATOM 663 N N . ALA A 1 101 ? 12.658 -2.577 -5.220 1.00 90.12 101 ALA A N 1
ATOM 664 C CA . ALA A 1 101 ? 13.708 -3.247 -4.462 1.00 90.12 101 ALA A CA 1
ATOM 665 C C . ALA A 1 101 ? 13.907 -2.594 -3.084 1.00 90.12 101 ALA A C 1
ATOM 667 O O . ALA A 1 101 ? 13.604 -1.421 -2.912 1.00 90.12 101 ALA A O 1
ATOM 668 N N . GLY A 1 102 ? 14.493 -3.336 -2.133 1.00 80.88 102 GLY A N 1
ATOM 669 C CA . GLY A 1 102 ? 14.551 -3.012 -0.694 1.00 80.88 102 GLY A CA 1
ATOM 670 C C . GLY A 1 102 ? 15.357 -1.778 -0.232 1.00 80.88 102 GLY A C 1
ATOM 671 O O . GLY A 1 102 ? 15.895 -1.787 0.877 1.00 80.88 102 GLY A O 1
ATOM 672 N N . PHE A 1 103 ? 15.505 -0.754 -1.067 1.00 84.81 103 PHE A N 1
ATOM 673 C CA . PHE A 1 103 ? 16.072 0.557 -0.743 1.00 84.81 103 PHE A CA 1
ATOM 674 C C . PHE A 1 103 ? 14.964 1.610 -0.856 1.00 84.81 103 PHE A C 1
ATOM 676 O O . PHE A 1 103 ? 13.954 1.342 -1.481 1.00 84.81 103 PHE A O 1
ATOM 683 N N . GLY A 1 104 ? 15.148 2.817 -0.313 1.00 89.38 104 GLY A N 1
ATOM 684 C CA . GLY A 1 104 ? 14.175 3.889 -0.561 1.00 89.38 104 GLY A CA 1
ATOM 685 C C . GLY A 1 104 ? 14.205 4.336 -2.025 1.00 89.38 104 GLY A C 1
ATOM 686 O O . GLY A 1 104 ? 15.259 4.758 -2.512 1.00 89.38 104 GLY A O 1
ATOM 687 N N . ASN A 1 105 ? 13.073 4.241 -2.718 1.00 93.06 105 ASN A N 1
ATOM 688 C CA . ASN A 1 105 ? 12.904 4.657 -4.109 1.00 93.06 105 ASN A CA 1
ATOM 689 C C . ASN A 1 105 ? 12.149 5.992 -4.190 1.00 93.06 105 ASN A C 1
ATOM 691 O O . ASN A 1 105 ? 11.345 6.332 -3.329 1.00 93.06 105 ASN A O 1
ATOM 695 N N . THR A 1 106 ? 12.389 6.778 -5.239 1.00 95.75 106 THR A N 1
ATOM 696 C CA . THR A 1 106 ? 11.554 7.938 -5.588 1.00 95.75 106 THR A CA 1
ATOM 697 C C . THR A 1 106 ? 11.162 7.801 -7.048 1.00 95.75 106 THR A C 1
ATOM 699 O O . THR A 1 106 ? 12.009 7.966 -7.919 1.00 95.75 106 THR A O 1
ATOM 702 N N . ILE A 1 107 ? 9.905 7.443 -7.309 1.00 97.94 107 ILE A N 1
ATOM 703 C CA . ILE A 1 107 ? 9.475 6.949 -8.619 1.00 97.94 107 ILE A CA 1
ATOM 704 C C . ILE A 1 107 ? 8.115 7.513 -9.034 1.00 97.94 107 ILE A C 1
ATOM 706 O O . ILE A 1 107 ? 7.157 7.538 -8.258 1.00 97.94 107 ILE A O 1
ATOM 710 N N . ALA A 1 108 ? 8.024 7.938 -10.291 1.00 98.25 108 ALA A N 1
ATOM 711 C CA . ALA A 1 108 ? 6.768 8.202 -10.977 1.00 98.25 108 ALA A CA 1
ATOM 712 C C . ALA A 1 108 ? 6.367 6.974 -11.804 1.00 98.25 108 ALA A C 1
ATOM 714 O O . ALA A 1 108 ? 7.137 6.510 -12.644 1.00 98.25 108 ALA A O 1
ATOM 715 N N . VAL A 1 109 ? 5.161 6.457 -11.580 1.00 98.06 109 VAL A N 1
ATOM 716 C CA . VAL A 1 109 ? 4.654 5.238 -12.220 1.00 98.06 109 VAL A CA 1
ATOM 717 C C . VAL A 1 109 ? 3.401 5.552 -13.037 1.00 98.06 109 VAL A C 1
ATOM 719 O O . VAL A 1 109 ? 2.577 6.385 -12.653 1.00 98.06 109 VAL A O 1
ATOM 722 N N . SER A 1 110 ? 3.250 4.904 -14.188 1.00 96.62 110 SER A N 1
ATOM 723 C CA . SER A 1 110 ? 2.020 4.916 -14.994 1.00 96.62 110 SER A CA 1
ATOM 724 C C . SER A 1 110 ? 1.785 3.555 -15.623 1.00 96.62 110 SER A C 1
ATOM 726 O O . SER A 1 110 ? 2.751 2.913 -16.018 1.00 96.62 110 SER A O 1
ATOM 728 N N . GLY A 1 111 ? 0.524 3.138 -15.744 1.00 95.31 111 GLY A N 1
ATOM 729 C CA . GLY A 1 111 ? 0.159 1.923 -16.488 1.00 95.31 111 GLY A CA 1
ATOM 730 C C . GLY A 1 111 ? 0.711 0.617 -15.910 1.00 95.31 111 GLY A C 1
ATOM 731 O O . GLY A 1 111 ? 0.873 -0.328 -16.660 1.00 95.31 111 GLY A O 1
ATOM 732 N N . VAL A 1 112 ? 1.048 0.584 -14.617 1.00 97.62 112 VAL A N 1
ATOM 733 C CA . VAL A 1 112 ? 1.459 -0.634 -13.902 1.00 97.62 112 VAL A CA 1
ATOM 734 C C . VAL A 1 112 ? 0.291 -1.102 -13.043 1.00 97.62 112 VAL A C 1
ATOM 736 O O . VAL A 1 112 ? -0.167 -0.352 -12.180 1.00 97.62 112 VAL A O 1
ATOM 739 N N . GLU A 1 113 ? -0.173 -2.335 -13.245 1.00 97.12 113 GLU A N 1
ATOM 740 C CA . GLU A 1 113 ? -1.360 -2.857 -12.557 1.00 97.12 113 GLU A CA 1
ATOM 741 C C . GLU A 1 113 ? -1.089 -3.237 -11.102 1.00 97.12 113 GLU A C 1
ATOM 743 O O . GLU A 1 113 ? -1.974 -3.095 -10.258 1.00 97.12 113 GLU A O 1
ATOM 748 N N . THR A 1 114 ? 0.101 -3.754 -10.788 1.00 97.50 114 THR A N 1
ATOM 749 C CA . THR A 1 114 ? 0.475 -4.140 -9.421 1.00 97.50 114 THR A CA 1
ATOM 750 C C . THR A 1 114 ? 1.831 -3.570 -9.053 1.00 97.50 114 THR A C 1
ATOM 752 O O . THR A 1 114 ? 2.833 -3.853 -9.706 1.00 97.50 114 THR A O 1
ATOM 755 N N . LEU A 1 115 ? 1.870 -2.800 -7.971 1.00 97.44 115 LEU A N 1
ATOM 756 C CA . LEU A 1 115 ? 3.093 -2.222 -7.434 1.00 97.44 115 LEU A CA 1
ATOM 757 C C . LEU A 1 115 ? 3.285 -2.687 -5.995 1.00 97.44 115 LEU A C 1
ATOM 759 O O . LEU A 1 115 ? 2.402 -2.509 -5.160 1.00 97.44 115 LEU A O 1
ATOM 763 N N . VAL A 1 116 ? 4.442 -3.266 -5.700 1.00 94.81 116 VAL A N 1
ATOM 764 C CA . VAL A 1 116 ? 4.781 -3.770 -4.368 1.00 94.81 116 VAL A CA 1
ATOM 765 C C . VAL A 1 116 ? 6.030 -3.055 -3.869 1.00 94.81 116 VAL A C 1
ATOM 767 O O . VAL A 1 116 ? 7.130 -3.296 -4.367 1.00 94.81 116 VAL A O 1
ATOM 770 N N . GLY A 1 117 ? 5.863 -2.183 -2.878 1.00 90.50 117 GLY A N 1
ATOM 771 C CA . GLY A 1 117 ? 6.956 -1.664 -2.063 1.00 90.50 117 GLY A CA 1
ATOM 772 C C . GLY A 1 117 ? 7.597 -2.801 -1.271 1.00 90.50 117 GLY A C 1
ATOM 773 O O . GLY A 1 117 ? 6.896 -3.641 -0.699 1.00 90.50 117 GLY A O 1
ATOM 774 N N . CYS A 1 118 ? 8.927 -2.863 -1.244 1.00 84.69 118 CYS A N 1
ATOM 775 C CA . CYS A 1 118 ? 9.661 -3.755 -0.341 1.00 84.69 118 CYS A CA 1
ATOM 776 C C . CYS A 1 118 ? 10.246 -2.933 0.821 1.00 84.69 118 CYS A C 1
ATOM 778 O O . CYS A 1 118 ? 9.642 -1.965 1.268 1.00 84.69 118 CYS A O 1
ATOM 780 N N . GLY A 1 119 ? 11.380 -3.345 1.392 1.00 81.12 119 GLY A N 1
ATOM 781 C CA . GLY A 1 119 ? 12.020 -2.567 2.457 1.00 81.12 119 GLY A CA 1
ATOM 782 C C . GLY A 1 119 ? 12.503 -1.188 1.983 1.00 81.12 119 GLY A C 1
ATOM 783 O O . GLY A 1 119 ? 12.737 -0.981 0.801 1.00 81.12 119 GLY A O 1
ATOM 784 N N . GLY A 1 120 ? 12.740 -0.276 2.925 1.00 86.50 120 GLY A N 1
ATOM 785 C CA . GLY A 1 120 ? 13.044 1.124 2.608 1.00 86.50 120 GLY A CA 1
ATOM 786 C C . GLY A 1 120 ? 11.798 1.998 2.726 1.00 86.50 120 GLY A C 1
ATOM 787 O O . GLY A 1 120 ? 10.718 1.485 2.970 1.00 86.50 120 GLY A O 1
ATOM 788 N N . ALA A 1 121 ? 11.982 3.316 2.658 1.00 89.94 121 ALA A N 1
ATOM 789 C CA . ALA A 1 1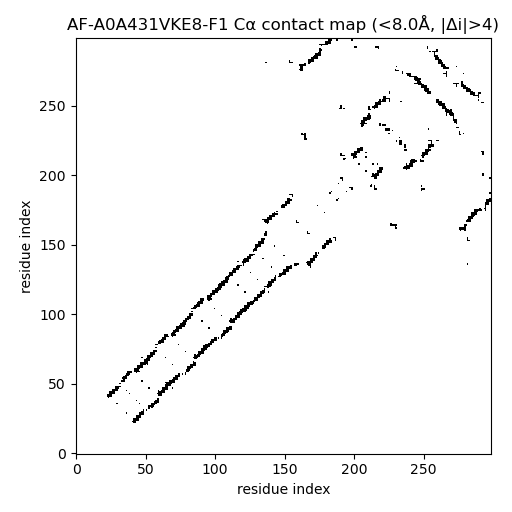21 ? 10.876 4.264 2.585 1.00 89.94 121 ALA A CA 1
ATOM 790 C C . ALA A 1 121 ? 10.790 4.765 1.143 1.00 89.94 121 ALA A C 1
ATOM 792 O O . ALA A 1 121 ? 11.705 5.455 0.677 1.00 89.94 121 ALA A O 1
ATOM 793 N N . ASP A 1 122 ? 9.726 4.393 0.449 1.00 93.38 122 ASP A N 1
ATOM 794 C CA . ASP A 1 122 ? 9.482 4.735 -0.945 1.00 93.38 122 ASP A CA 1
ATOM 795 C C . ASP A 1 122 ? 8.655 6.022 -1.068 1.00 93.38 122 ASP A C 1
ATOM 797 O O . ASP A 1 122 ? 7.761 6.301 -0.277 1.00 93.38 122 ASP A O 1
ATOM 801 N N . THR A 1 123 ? 8.936 6.835 -2.083 1.00 95.94 123 THR A N 1
ATOM 802 C CA . THR A 1 123 ? 8.104 7.967 -2.510 1.00 95.94 123 THR A CA 1
ATOM 803 C C . THR A 1 123 ? 7.589 7.680 -3.914 1.00 95.94 123 THR A C 1
ATOM 805 O O . THR A 1 123 ? 8.320 7.786 -4.898 1.00 95.94 123 THR A O 1
ATOM 808 N N . ILE A 1 124 ? 6.324 7.296 -4.006 1.00 97.56 124 ILE A N 1
ATOM 809 C CA . ILE A 1 124 ? 5.678 6.788 -5.211 1.00 97.56 124 ILE A CA 1
ATOM 810 C C . ILE A 1 124 ? 4.639 7.805 -5.672 1.00 97.56 124 ILE A C 1
ATOM 812 O O . ILE A 1 124 ? 3.765 8.211 -4.908 1.00 97.56 124 ILE A O 1
ATOM 816 N N . THR A 1 125 ? 4.699 8.198 -6.941 1.00 97.56 125 THR A N 1
ATOM 817 C CA . THR A 1 125 ? 3.659 9.010 -7.585 1.00 97.56 125 THR A CA 1
ATOM 818 C C . THR A 1 125 ? 3.031 8.227 -8.726 1.00 97.56 125 THR A C 1
ATOM 820 O O . THR A 1 125 ? 3.684 7.971 -9.734 1.00 97.56 125 THR A O 1
ATOM 823 N N . ILE A 1 126 ? 1.753 7.881 -8.602 1.00 97.19 126 ILE A N 1
ATOM 824 C CA . ILE A 1 126 ? 0.970 7.325 -9.703 1.00 97.19 126 ILE A CA 1
ATOM 825 C C . ILE A 1 126 ? 0.486 8.486 -10.564 1.00 97.19 126 ILE A C 1
ATOM 827 O O . ILE A 1 126 ? -0.184 9.405 -10.098 1.00 97.19 126 ILE A O 1
ATOM 831 N N . THR A 1 127 ? 0.857 8.467 -11.837 1.00 95.44 127 THR A N 1
ATOM 832 C CA . THR A 1 127 ? 0.569 9.563 -12.772 1.00 95.44 127 THR A CA 1
ATOM 833 C C . THR A 1 127 ? -0.620 9.258 -13.682 1.00 95.44 127 THR A C 1
ATOM 835 O O . THR A 1 127 ? -1.291 10.183 -14.138 1.00 95.44 127 THR A O 1
ATOM 838 N N . SER A 1 128 ? -0.910 7.979 -13.945 1.00 93.25 128 SER A N 1
ATOM 839 C CA . SER A 1 128 ? -2.088 7.513 -14.690 1.00 93.25 128 SER A CA 1
ATOM 840 C C . SER A 1 128 ? -2.260 5.991 -14.604 1.00 93.25 128 SER A C 1
ATOM 842 O O . SER A 1 128 ? -1.329 5.282 -14.221 1.00 93.25 128 SER A O 1
ATOM 844 N N . GLY A 1 129 ? -3.428 5.502 -15.034 1.00 91.06 129 GLY A N 1
ATOM 845 C CA . GLY A 1 129 ? -3.818 4.094 -14.919 1.00 91.06 129 GLY A CA 1
ATOM 846 C C . GLY A 1 129 ? -4.476 3.787 -13.575 1.00 91.06 129 GLY A C 1
ATOM 847 O O . GLY A 1 129 ? -4.607 4.683 -12.751 1.00 91.06 129 GLY A O 1
ATOM 848 N N . THR A 1 130 ? -4.901 2.535 -13.404 1.00 93.56 130 THR A N 1
ATOM 849 C CA . THR A 1 130 ? -5.355 1.974 -12.123 1.00 93.56 130 THR A CA 1
ATOM 850 C C . THR A 1 130 ? -4.258 1.118 -11.524 1.00 93.56 130 THR A C 1
ATOM 852 O O . THR A 1 130 ? -3.669 0.321 -12.256 1.00 93.56 130 THR A O 1
ATOM 855 N N . VAL A 1 131 ? -4.043 1.197 -10.215 1.00 96.19 131 VAL A N 1
ATOM 856 C CA . VAL A 1 131 ? -3.022 0.397 -9.529 1.00 96.19 131 VAL A CA 1
ATOM 857 C C . VAL A 1 131 ? -3.600 -0.400 -8.365 1.00 96.19 131 VAL A C 1
ATOM 859 O O . VAL A 1 131 ? -4.464 0.072 -7.633 1.00 96.19 131 VAL A O 1
ATOM 862 N N . THR A 1 132 ? -3.079 -1.606 -8.151 1.00 96.88 132 THR A N 1
ATOM 863 C CA . THR A 1 132 ? -3.098 -2.276 -6.846 1.00 96.88 132 THR A CA 1
ATOM 864 C C . THR A 1 132 ? -1.735 -2.088 -6.192 1.00 96.88 132 THR A C 1
ATOM 866 O O . THR A 1 132 ? -0.748 -2.694 -6.608 1.00 96.88 132 THR A O 1
ATOM 869 N N . ALA A 1 133 ? -1.665 -1.211 -5.197 1.00 96.06 133 ALA A N 1
ATOM 870 C CA . ALA A 1 133 ? -0.441 -0.853 -4.501 1.00 96.06 133 ALA A CA 1
ATOM 871 C C . ALA A 1 133 ? -0.369 -1.540 -3.131 1.00 96.06 133 ALA A C 1
ATOM 873 O O . ALA A 1 133 ? -1.221 -1.329 -2.266 1.00 96.06 133 ALA A O 1
ATOM 874 N N . LEU A 1 134 ? 0.674 -2.338 -2.923 1.00 93.81 134 LEU A N 1
ATOM 875 C CA . LEU A 1 134 ? 1.098 -2.829 -1.616 1.00 93.81 134 LEU A CA 1
ATOM 876 C C . LEU A 1 134 ? 2.254 -1.940 -1.169 1.00 93.81 134 LEU A C 1
ATOM 878 O O . LEU A 1 134 ? 3.346 -2.043 -1.717 1.00 93.81 134 LEU A O 1
ATOM 882 N N . VAL A 1 135 ? 2.020 -1.062 -0.201 1.00 89.62 135 VAL A N 1
ATOM 883 C CA . VAL A 1 135 ? 3.059 -0.186 0.365 1.00 89.62 135 VAL A CA 1
ATOM 884 C C . VAL A 1 135 ? 3.317 -0.546 1.824 1.00 89.62 135 VAL A C 1
ATOM 886 O O . VAL A 1 135 ? 2.435 -1.082 2.502 1.00 89.62 135 VAL A O 1
ATOM 889 N N . ASN A 1 136 ? 4.541 -0.314 2.283 1.00 84.06 136 ASN A N 1
ATOM 890 C CA . ASN A 1 136 ? 5.024 -0.633 3.619 1.00 84.06 136 ASN A CA 1
ATOM 891 C C . ASN A 1 136 ? 5.148 0.622 4.495 1.00 84.06 136 ASN A C 1
ATOM 893 O O . ASN A 1 136 ? 4.860 1.757 4.110 1.00 84.06 136 ASN A O 1
ATOM 897 N N . GLY A 1 137 ? 5.594 0.398 5.728 1.00 84.12 137 GLY A N 1
ATOM 898 C CA . GLY A 1 137 ? 5.730 1.438 6.729 1.00 84.12 137 GLY A CA 1
ATOM 899 C C . GLY A 1 137 ? 6.830 2.430 6.397 1.00 84.12 137 GLY A C 1
ATOM 900 O O . GLY A 1 137 ? 8.001 2.066 6.324 1.00 84.12 137 GLY A O 1
ATOM 901 N N . GLY A 1 138 ? 6.456 3.704 6.279 1.00 86.25 138 GLY A N 1
ATOM 902 C CA . GLY A 1 138 ? 7.350 4.797 5.905 1.00 86.25 138 GLY A CA 1
ATOM 903 C C . GLY A 1 138 ? 7.198 5.235 4.452 1.00 86.25 138 GLY A C 1
ATOM 904 O O . GLY A 1 138 ? 7.716 6.296 4.106 1.00 86.25 138 GLY A O 1
ATOM 905 N N . ASP A 1 139 ? 6.460 4.480 3.638 1.00 91.88 139 ASP A N 1
ATOM 906 C CA . ASP A 1 139 ? 6.215 4.832 2.244 1.00 91.88 139 ASP A CA 1
ATOM 907 C C . ASP A 1 139 ? 5.246 6.009 2.124 1.00 91.88 139 ASP A C 1
ATOM 909 O O . ASP A 1 139 ? 4.342 6.204 2.939 1.00 91.88 139 ASP A O 1
ATOM 913 N N . THR A 1 140 ? 5.415 6.794 1.068 1.00 94.88 140 THR A N 1
ATOM 914 C CA . THR A 1 140 ? 4.480 7.823 0.623 1.00 94.88 140 THR A CA 1
ATOM 915 C C . THR A 1 140 ? 3.998 7.465 -0.774 1.00 94.88 140 THR A C 1
ATOM 917 O O . THR A 1 140 ? 4.791 7.412 -1.708 1.00 94.88 140 THR A O 1
ATOM 920 N N . LEU A 1 141 ? 2.698 7.255 -0.932 1.00 96.62 141 LEU A N 1
ATOM 921 C CA . LEU A 1 141 ? 2.029 6.977 -2.195 1.00 96.62 141 LEU A CA 1
ATOM 922 C C . LEU A 1 141 ? 1.099 8.139 -2.537 1.00 96.62 141 LEU A C 1
ATOM 924 O O . LEU A 1 141 ? 0.186 8.453 -1.784 1.00 96.62 141 LEU A O 1
ATOM 928 N N . THR A 1 142 ? 1.296 8.768 -3.688 1.00 96.75 142 THR A N 1
ATOM 929 C CA . THR A 1 142 ? 0.360 9.756 -4.234 1.00 96.75 142 THR A CA 1
ATOM 930 C C . THR A 1 142 ? -0.390 9.131 -5.398 1.00 96.75 142 THR A C 1
ATOM 932 O O . THR A 1 142 ? 0.223 8.810 -6.415 1.00 96.75 142 THR A O 1
ATOM 935 N N . LEU A 1 143 ? -1.703 8.960 -5.249 1.00 96.25 143 LEU A N 1
ATOM 936 C CA . LEU A 1 143 ? -2.569 8.421 -6.296 1.00 96.25 143 LEU A CA 1
ATOM 937 C C . LEU A 1 143 ? -2.893 9.478 -7.361 1.00 96.25 143 LEU A C 1
ATOM 939 O O . LEU A 1 143 ? -2.804 10.695 -7.128 1.00 96.25 143 LEU A O 1
ATOM 943 N N . ALA A 1 144 ? -3.270 9.010 -8.550 1.00 93.94 144 ALA A N 1
ATOM 944 C CA . ALA A 1 144 ? -3.626 9.881 -9.658 1.00 93.94 144 ALA A CA 1
ATOM 945 C C . ALA A 1 144 ? -5.030 10.468 -9.441 1.00 93.94 144 ALA A C 1
ATOM 947 O O . ALA A 1 144 ? -6.007 9.752 -9.267 1.00 93.94 144 ALA A O 1
ATOM 948 N N . ALA A 1 145 ? -5.175 11.791 -9.537 1.00 81.38 145 ALA A N 1
ATOM 949 C CA . ALA A 1 145 ? -6.438 12.477 -9.240 1.00 81.38 145 ALA A CA 1
ATOM 950 C C . ALA A 1 145 ? -7.597 12.218 -10.237 1.00 81.38 145 ALA A C 1
ATOM 952 O O . ALA A 1 145 ? -8.679 12.768 -10.049 1.00 81.38 145 ALA A O 1
ATOM 953 N N . ALA A 1 146 ? -7.394 11.456 -11.320 1.00 72.44 146 ALA A N 1
ATOM 954 C CA . ALA A 1 146 ? -8.367 11.372 -12.417 1.00 72.44 146 ALA A CA 1
ATOM 955 C C . ALA A 1 146 ? -8.511 10.001 -13.104 1.00 72.44 146 ALA A C 1
ATOM 957 O O . ALA A 1 146 ? -9.104 9.963 -14.180 1.00 72.44 146 ALA A O 1
ATOM 958 N N . ASN A 1 147 ? -8.008 8.890 -12.554 1.00 59.41 147 ASN A N 1
ATOM 959 C CA . ASN A 1 147 ? -8.043 7.612 -13.274 1.00 59.41 147 ASN A CA 1
ATOM 960 C C . ASN A 1 147 ? -8.370 6.408 -12.387 1.00 59.41 147 ASN A C 1
ATOM 962 O O . ASN A 1 147 ? -7.509 5.917 -11.680 1.00 59.41 147 ASN A O 1
ATOM 966 N N . GLY A 1 148 ? -9.584 5.884 -12.580 1.00 76.38 148 GLY A N 1
ATOM 967 C CA . GLY A 1 148 ? -9.983 4.523 -12.222 1.00 76.38 148 GLY A CA 1
ATOM 968 C C . GLY A 1 148 ? -10.014 4.203 -10.724 1.00 76.38 148 GLY A C 1
ATOM 969 O O . GLY A 1 148 ? -9.775 5.059 -9.891 1.00 76.38 148 GLY A O 1
ATOM 970 N N . ALA A 1 149 ? -10.443 2.983 -10.398 1.00 91.56 149 ALA A N 1
ATOM 971 C CA . ALA A 1 149 ? -10.564 2.518 -9.020 1.00 91.56 149 ALA A CA 1
ATOM 972 C C . ALA A 1 149 ? -9.219 1.955 -8.554 1.00 91.56 149 ALA A C 1
ATOM 974 O O . ALA A 1 149 ? -8.910 0.792 -8.835 1.00 91.56 149 ALA A O 1
ATOM 975 N N . ASP A 1 150 ? -8.423 2.782 -7.880 1.00 95.56 150 ASP A N 1
ATOM 976 C CA . ASP A 1 150 ? -7.162 2.344 -7.295 1.00 95.56 150 ASP A CA 1
ATOM 977 C C . ASP A 1 150 ? -7.415 1.482 -6.056 1.00 95.56 150 ASP A C 1
ATOM 979 O O . ASP A 1 150 ? -8.410 1.624 -5.344 1.00 95.56 150 ASP A O 1
ATOM 983 N N . GLN A 1 151 ? -6.497 0.564 -5.784 1.00 96.31 151 GLN A N 1
ATOM 984 C CA . GLN A 1 151 ? -6.531 -0.307 -4.622 1.00 96.31 151 GLN A CA 1
ATOM 985 C C . GLN A 1 151 ? -5.252 -0.133 -3.816 1.00 96.31 151 GLN A C 1
ATOM 987 O O . GLN A 1 151 ? -4.156 -0.352 -4.323 1.00 96.31 151 GLN A O 1
ATOM 992 N N . VAL A 1 152 ? -5.384 0.213 -2.539 1.00 95.94 152 VAL A N 1
ATOM 993 C CA . VAL A 1 152 ? -4.264 0.230 -1.595 1.00 95.94 152 VAL A CA 1
ATOM 994 C C . VAL A 1 152 ? -4.442 -0.911 -0.614 1.00 95.94 152 VAL A C 1
ATOM 996 O O . VAL A 1 152 ? -5.402 -0.934 0.154 1.00 95.94 152 VAL A O 1
ATOM 999 N N . VAL A 1 153 ? -3.510 -1.851 -0.615 1.00 94.12 153 VAL A N 1
ATOM 1000 C CA . VAL A 1 153 ? -3.547 -2.998 0.287 1.00 94.12 153 VAL A CA 1
ATOM 1001 C C . VAL A 1 153 ? -2.958 -2.615 1.637 1.00 94.12 153 VAL A C 1
ATOM 1003 O O . VAL A 1 153 ? -1.804 -2.200 1.730 1.00 94.12 153 VAL A O 1
ATOM 1006 N N . LEU A 1 154 ? -3.750 -2.782 2.695 1.00 89.69 154 LEU A N 1
ATOM 1007 C CA . LEU A 1 154 ? -3.274 -2.650 4.065 1.00 89.69 154 LEU A CA 1
ATOM 1008 C C . LEU A 1 154 ? -2.410 -3.852 4.428 1.00 89.69 154 LEU A C 1
ATOM 1010 O O . LEU A 1 154 ? -2.843 -5.002 4.332 1.00 89.69 154 LEU A O 1
ATOM 1014 N N . GLN A 1 155 ? -1.201 -3.572 4.901 1.00 82.25 155 GLN A N 1
ATOM 1015 C CA . GLN A 1 155 ? -0.2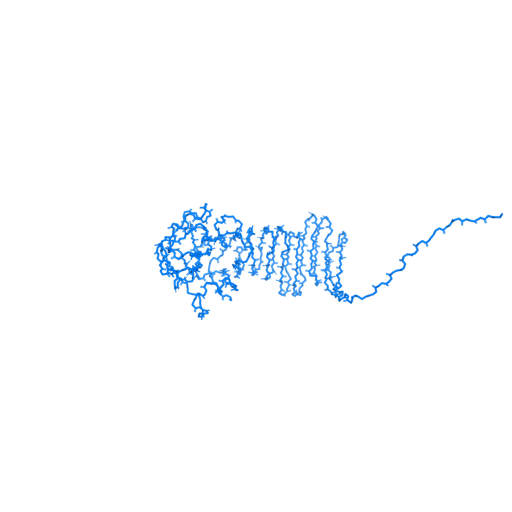72 -4.586 5.374 1.00 82.25 155 GLN A CA 1
ATOM 1016 C C . GLN A 1 155 ? -0.096 -4.481 6.891 1.00 82.25 155 GLN A C 1
ATOM 1018 O O . GLN A 1 155 ? 0.089 -3.395 7.432 1.00 82.25 155 GLN A O 1
ATOM 1023 N N . ASP A 1 156 ? -0.133 -5.629 7.572 1.00 74.75 156 ASP A N 1
ATOM 1024 C CA . ASP A 1 156 ? 0.267 -5.760 8.985 1.00 74.75 156 ASP A CA 1
ATOM 1025 C C . ASP A 1 156 ? 1.723 -6.264 9.126 1.00 74.75 156 ASP A C 1
ATOM 1027 O O . ASP A 1 156 ? 2.372 -6.101 10.161 1.00 74.75 156 ASP A O 1
ATOM 1031 N N . ALA A 1 157 ? 2.284 -6.860 8.065 1.00 55.31 157 ALA A N 1
ATOM 1032 C CA . ALA A 1 157 ? 3.644 -7.391 8.066 1.00 55.31 157 ALA A CA 1
ATOM 1033 C C . ALA A 1 157 ? 4.690 -6.280 7.851 1.00 55.31 157 ALA A C 1
ATOM 1035 O O . ALA A 1 157 ? 4.553 -5.449 6.962 1.00 55.31 157 ALA A O 1
ATOM 1036 N N . GLY A 1 158 ? 5.765 -6.288 8.648 1.00 56.62 158 GLY A N 1
ATOM 1037 C CA . GLY A 1 158 ? 6.931 -5.410 8.451 1.00 56.62 158 GLY A CA 1
ATOM 1038 C C . GLY A 1 158 ? 6.917 -4.081 9.215 1.00 56.62 158 GLY A C 1
ATOM 1039 O O . GLY A 1 158 ? 7.877 -3.319 9.113 1.00 56.62 158 GLY A O 1
ATOM 1040 N N . TYR A 1 159 ? 5.886 -3.816 10.019 1.00 56.34 159 TYR A N 1
ATOM 1041 C CA . TYR A 1 159 ? 5.779 -2.578 10.790 1.00 56.34 159 TYR A CA 1
ATOM 1042 C C . TYR A 1 159 ? 6.361 -2.679 12.205 1.00 56.34 159 TYR A C 1
ATOM 1044 O O . TYR A 1 159 ? 6.483 -3.748 12.807 1.00 56.34 159 TYR A O 1
ATOM 1052 N N . ARG A 1 160 ? 6.749 -1.504 12.706 1.00 61.44 160 ARG A N 1
ATOM 1053 C CA . ARG A 1 160 ? 7.370 -1.233 14.008 1.00 61.44 160 ARG A CA 1
ATOM 1054 C C . ARG A 1 160 ? 6.465 -1.638 15.194 1.00 61.44 160 ARG A C 1
ATOM 1056 O O . ARG A 1 160 ? 5.303 -1.995 14.990 1.00 61.44 160 ARG A O 1
ATOM 1063 N N . PRO A 1 161 ? 6.973 -1.627 16.444 1.00 63.34 161 PRO A N 1
ATOM 1064 C CA . PRO A 1 161 ? 6.180 -1.984 17.620 1.00 63.34 161 PRO A CA 1
ATOM 1065 C C . PRO A 1 161 ? 4.889 -1.161 17.731 1.00 63.34 161 PRO A C 1
ATOM 1067 O O . PRO A 1 161 ? 4.831 -0.020 17.275 1.00 63.34 161 PRO A O 1
ATOM 1070 N N . TYR A 1 162 ? 3.865 -1.727 18.375 1.00 73.44 162 TYR A N 1
ATOM 1071 C CA . TYR A 1 162 ? 2.659 -0.976 18.737 1.00 73.44 162 TYR A CA 1
ATOM 1072 C C . TYR A 1 162 ? 3.023 0.318 19.488 1.00 73.44 162 TYR A C 1
ATOM 1074 O O . TYR A 1 162 ? 3.940 0.317 20.313 1.00 73.44 162 TYR A O 1
ATOM 1082 N N . GLY A 1 163 ? 2.303 1.403 19.197 1.00 67.19 163 GLY A N 1
ATOM 1083 C CA . GLY A 1 163 ? 2.521 2.724 19.793 1.00 67.19 163 GLY A CA 1
ATOM 1084 C C . GLY A 1 163 ? 3.553 3.628 19.110 1.00 67.19 163 GLY A C 1
ATOM 1085 O O . GLY A 1 163 ? 3.632 4.797 19.485 1.00 67.19 163 GLY A O 1
ATOM 1086 N N . ASP A 1 164 ? 4.320 3.162 18.111 1.00 75.12 164 ASP A N 1
ATOM 1087 C CA . ASP A 1 164 ? 5.205 4.054 17.338 1.00 75.12 164 ASP A CA 1
ATOM 1088 C C . ASP A 1 164 ? 4.393 4.882 16.336 1.00 75.12 164 ASP A C 1
ATOM 1090 O O . ASP A 1 164 ? 3.962 4.383 15.299 1.00 75.12 164 ASP A O 1
ATOM 1094 N N . SER A 1 165 ? 4.230 6.176 16.617 1.00 70.31 165 SER A N 1
ATOM 1095 C CA . SER A 1 165 ? 3.561 7.130 15.729 1.00 70.31 165 SER A CA 1
ATOM 1096 C C . SER A 1 165 ? 4.416 7.567 14.530 1.00 70.31 165 SER A C 1
ATOM 1098 O O . SER A 1 165 ? 4.173 8.629 13.960 1.00 70.31 165 SER A O 1
ATOM 1100 N N . ASN A 1 166 ? 5.406 6.769 14.121 1.00 71.31 166 ASN A N 1
ATOM 1101 C CA . ASN A 1 166 ? 6.236 6.983 12.937 1.00 71.31 166 ASN A CA 1
ATOM 1102 C C . ASN A 1 166 ? 6.311 5.723 12.070 1.00 71.31 166 ASN A C 1
ATOM 1104 O O . ASN A 1 166 ? 6.157 4.602 12.547 1.00 71.31 166 ASN A O 1
ATOM 1108 N N . GLY A 1 167 ? 6.660 5.909 10.794 1.00 76.75 167 GLY A N 1
ATOM 1109 C CA . GLY A 1 167 ? 6.938 4.792 9.891 1.00 76.75 167 GLY A CA 1
ATOM 1110 C C . GLY A 1 167 ? 5.683 4.056 9.438 1.00 76.75 167 GLY A C 1
ATOM 1111 O O . GLY A 1 167 ? 5.725 2.842 9.296 1.00 76.75 167 GLY A O 1
ATOM 1112 N N . TYR A 1 168 ? 4.587 4.785 9.223 1.00 87.06 168 TYR A N 1
ATOM 1113 C CA . TYR A 1 168 ? 3.391 4.282 8.553 1.00 87.06 168 TYR A CA 1
ATOM 1114 C C . TYR A 1 168 ? 3.341 4.698 7.084 1.00 87.06 168 TYR A C 1
ATOM 1116 O O . TYR A 1 168 ? 4.016 5.649 6.690 1.00 87.06 168 TYR A O 1
ATOM 1124 N N . ALA A 1 169 ? 2.555 3.979 6.283 1.00 91.31 169 ALA A N 1
ATOM 1125 C CA . ALA A 1 169 ? 2.290 4.362 4.904 1.00 91.31 169 ALA A CA 1
ATOM 1126 C C . ALA A 1 169 ? 1.416 5.622 4.867 1.00 91.31 169 ALA A C 1
ATOM 1128 O O . ALA A 1 169 ? 0.413 5.720 5.580 1.00 91.31 169 ALA A O 1
ATOM 1129 N N . GLN A 1 170 ? 1.787 6.578 4.026 1.00 94.88 170 GLN A N 1
ATOM 1130 C CA . GLN A 1 170 ? 1.043 7.805 3.767 1.00 94.88 170 GLN A CA 1
ATOM 1131 C C . GLN A 1 170 ? 0.482 7.758 2.352 1.00 94.88 170 GLN A C 1
ATOM 1133 O O . GLN A 1 170 ? 1.233 7.624 1.393 1.00 94.88 170 GLN A O 1
ATOM 1138 N N . ILE A 1 171 ? -0.833 7.873 2.218 1.00 96.44 171 ILE A N 1
ATOM 1139 C CA . ILE A 1 171 ? -1.537 7.801 0.945 1.00 96.44 171 ILE A CA 1
ATOM 1140 C C . ILE A 1 171 ? -2.212 9.142 0.694 1.00 96.44 171 ILE A C 1
ATOM 1142 O O . ILE A 1 171 ? -3.111 9.547 1.428 1.00 96.44 171 ILE A O 1
ATOM 1146 N N . ALA A 1 172 ? -1.794 9.829 -0.358 1.00 95.69 172 ALA A N 1
ATOM 1147 C CA . ALA A 1 172 ? -2.377 11.083 -0.802 1.00 95.69 172 ALA A CA 1
ATOM 1148 C C . ALA A 1 172 ? -3.284 10.874 -2.020 1.00 95.69 172 ALA A C 1
ATOM 1150 O O . ALA A 1 172 ? -3.081 9.955 -2.814 1.00 95.69 172 ALA A O 1
ATOM 1151 N N . ASN A 1 173 ? -4.246 11.786 -2.187 1.00 95.00 173 ASN A N 1
ATOM 1152 C CA . ASN A 1 173 ? -5.230 11.802 -3.276 1.00 95.00 173 ASN A CA 1
ATOM 1153 C C . ASN A 1 173 ? -6.144 10.572 -3.339 1.00 95.00 173 ASN A C 1
ATOM 1155 O O . ASN A 1 173 ? -6.644 10.254 -4.414 1.00 95.00 173 ASN A O 1
ATOM 1159 N N . PHE A 1 174 ? -6.408 9.917 -2.208 1.00 95.12 174 PHE A N 1
ATOM 1160 C CA . PHE A 1 174 ? -7.393 8.841 -2.174 1.00 95.12 174 PHE A CA 1
ATOM 1161 C C . PHE A 1 174 ? -8.788 9.390 -2.502 1.00 95.12 174 PHE A C 1
ATOM 1163 O O . PHE A 1 174 ? -9.216 10.406 -1.943 1.00 95.12 174 PHE A O 1
ATOM 1170 N N . GLN A 1 175 ? -9.517 8.729 -3.390 1.00 94.19 175 GLN A N 1
ATOM 1171 C CA . GLN A 1 175 ? -10.836 9.125 -3.872 1.00 94.19 175 GLN A CA 1
ATOM 1172 C C . GLN A 1 175 ? -11.905 8.228 -3.248 1.00 94.19 175 GLN A C 1
ATOM 1174 O O . GLN A 1 175 ? -12.262 7.189 -3.805 1.00 94.19 175 GLN A O 1
ATOM 1179 N N . ALA A 1 176 ? -12.443 8.627 -2.090 1.00 92.44 176 ALA A N 1
ATOM 1180 C CA . ALA A 1 176 ? -13.490 7.849 -1.427 1.00 92.44 176 ALA A CA 1
ATOM 1181 C C . ALA A 1 176 ? -14.683 7.585 -2.370 1.00 92.44 176 ALA A C 1
ATOM 1183 O O . ALA A 1 176 ? -15.060 8.421 -3.195 1.00 92.44 176 ALA A O 1
ATOM 1184 N N . GLY A 1 177 ? -15.261 6.392 -2.276 1.00 92.19 177 GLY A N 1
ATOM 1185 C CA . GLY A 1 177 ? -16.287 5.864 -3.172 1.00 92.19 177 GLY A CA 1
ATOM 1186 C C . GLY A 1 177 ? -15.747 5.221 -4.454 1.00 92.19 177 GLY A C 1
ATOM 1187 O O . GLY A 1 177 ? -16.429 4.352 -5.001 1.00 92.19 177 GLY A O 1
ATOM 1188 N N . THR A 1 178 ? -14.545 5.590 -4.905 1.00 93.56 178 THR A N 1
ATOM 1189 C CA . THR A 1 178 ? -13.920 5.073 -6.137 1.00 93.56 178 THR A CA 1
ATOM 1190 C C . THR A 1 178 ? -12.752 4.155 -5.808 1.00 93.56 178 THR A C 1
ATOM 1192 O O . THR A 1 178 ? -12.793 2.973 -6.152 1.00 93.56 178 THR A O 1
ATOM 1195 N N . ASP A 1 179 ? -11.769 4.676 -5.082 1.00 95.69 179 ASP A N 1
ATOM 1196 C CA . ASP A 1 179 ? -10.615 3.915 -4.621 1.00 95.69 179 ASP A CA 1
ATOM 1197 C C . ASP A 1 179 ? -11.009 3.014 -3.457 1.00 95.69 179 ASP A C 1
ATOM 1199 O O . ASP A 1 179 ? -11.957 3.297 -2.711 1.00 95.69 179 ASP A O 1
ATOM 1203 N N . LYS A 1 180 ? -10.273 1.915 -3.290 1.00 96.00 180 LYS A N 1
ATOM 1204 C CA . LYS A 1 180 ? -10.513 0.935 -2.236 1.00 96.00 180 LYS A CA 1
ATOM 1205 C C . LYS A 1 180 ? -9.283 0.668 -1.391 1.00 96.00 180 LYS A C 1
ATOM 1207 O O . LYS A 1 180 ? -8.148 0.633 -1.859 1.00 96.00 180 LYS A O 1
ATOM 1212 N N . ILE A 1 181 ? -9.543 0.434 -0.115 1.00 95.88 181 ILE A N 1
ATOM 1213 C CA . ILE A 1 181 ? -8.577 -0.067 0.848 1.00 95.88 181 ILE A CA 1
ATOM 1214 C C . ILE A 1 181 ? -8.787 -1.575 0.949 1.00 95.88 181 ILE A C 1
ATOM 1216 O O . ILE A 1 181 ? -9.848 -2.037 1.364 1.00 95.88 181 ILE A O 1
ATOM 1220 N N . VAL A 1 182 ? -7.790 -2.357 0.559 1.00 95.38 182 VAL A N 1
ATOM 1221 C CA . VAL A 1 182 ? -7.889 -3.817 0.562 1.00 95.38 182 VAL A CA 1
ATOM 1222 C C . VAL A 1 182 ? -7.386 -4.353 1.894 1.00 95.38 182 VAL A C 1
ATOM 1224 O O . VAL A 1 182 ? -6.220 -4.180 2.248 1.00 95.38 182 VAL A O 1
ATOM 1227 N N . VAL A 1 183 ? -8.253 -5.055 2.614 1.00 92.88 183 VAL A N 1
ATOM 1228 C CA . VAL A 1 183 ? -7.903 -5.837 3.801 1.00 92.88 183 VAL A CA 1
ATOM 1229 C C . VAL A 1 183 ? -7.800 -7.296 3.369 1.00 92.88 183 VAL A C 1
ATOM 1231 O O . VAL A 1 183 ? -8.785 -7.888 2.929 1.00 92.88 183 VAL A O 1
ATOM 1234 N N . SER A 1 184 ? -6.606 -7.880 3.449 1.00 90.81 184 SER A N 1
ATOM 1235 C CA . SER A 1 184 ? -6.347 -9.230 2.930 1.00 90.81 184 SER A CA 1
ATOM 1236 C C . SER A 1 184 ? -5.372 -10.023 3.802 1.00 90.81 184 SER A C 1
ATOM 1238 O O . SER A 1 184 ? -4.787 -9.502 4.758 1.00 90.81 184 SER A O 1
ATOM 1240 N N . GLY A 1 185 ? -5.215 -11.311 3.483 1.00 88.44 185 GLY A N 1
ATOM 1241 C CA . GLY A 1 185 ? -4.217 -12.186 4.096 1.00 88.44 185 GLY A CA 1
ATOM 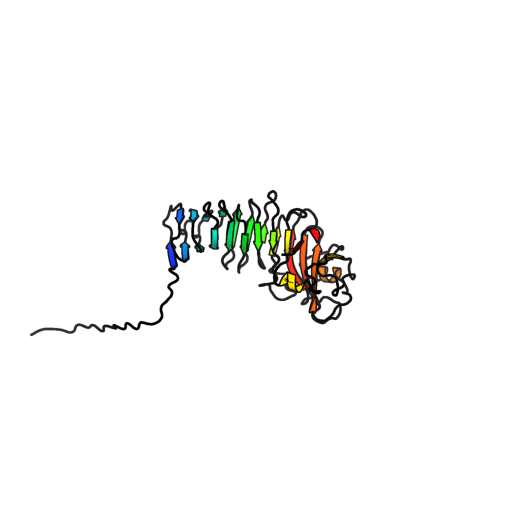1242 C C . GLY A 1 185 ? -4.335 -12.270 5.619 1.00 88.44 185 GLY A C 1
ATOM 1243 O O . GLY A 1 185 ? -5.423 -12.454 6.162 1.00 88.44 185 GLY A O 1
ATOM 1244 N N . ALA A 1 186 ? -3.198 -12.140 6.309 1.00 87.56 186 ALA A N 1
ATOM 1245 C CA . ALA A 1 186 ? -3.130 -12.253 7.765 1.00 87.56 186 ALA A CA 1
ATOM 1246 C C . ALA A 1 186 ? -3.932 -11.164 8.494 1.00 87.56 186 ALA A C 1
ATOM 1248 O O . ALA A 1 186 ? -4.525 -11.459 9.525 1.00 87.56 186 ALA A O 1
ATOM 1249 N N . LEU A 1 187 ? -3.987 -9.939 7.953 1.00 89.81 187 LEU A N 1
ATOM 1250 C CA . LEU A 1 187 ? -4.776 -8.863 8.555 1.00 89.81 187 LEU A CA 1
ATOM 1251 C C . LEU A 1 187 ? -6.267 -9.189 8.484 1.00 89.81 187 LEU A C 1
ATOM 1253 O O . LEU A 1 187 ? -6.958 -9.042 9.483 1.00 89.81 187 LEU A O 1
ATOM 1257 N N . ARG A 1 188 ? -6.749 -9.686 7.337 1.00 90.88 188 ARG A N 1
ATOM 1258 C CA . ARG A 1 188 ? -8.148 -10.110 7.202 1.00 90.88 188 ARG A CA 1
ATOM 1259 C C . ARG A 1 188 ? -8.488 -11.251 8.157 1.00 90.88 188 ARG A C 1
ATOM 1261 O O . ARG A 1 188 ? -9.486 -11.163 8.849 1.00 90.88 188 ARG A O 1
ATOM 1268 N N . ALA A 1 189 ? -7.655 -12.290 8.204 1.00 89.19 189 ALA A N 1
ATOM 1269 C CA . ALA A 1 189 ? -7.878 -13.431 9.093 1.00 89.19 189 ALA A CA 1
ATOM 1270 C C . ALA A 1 189 ? -7.826 -13.052 10.580 1.00 89.19 189 ALA A C 1
ATOM 1272 O O . ALA A 1 189 ? -8.417 -13.739 11.400 1.00 89.19 189 ALA A O 1
ATOM 1273 N N . ARG A 1 190 ? -7.082 -11.993 10.918 1.00 88.75 190 ARG A N 1
ATOM 1274 C CA . ARG A 1 190 ? -7.019 -11.438 12.267 1.00 88.75 190 ARG A CA 1
ATOM 1275 C C . ARG A 1 190 ? -8.318 -10.728 12.639 1.00 88.75 190 ARG A C 1
ATOM 1277 O O . ARG A 1 190 ? -8.825 -11.003 13.705 1.00 88.75 190 ARG A O 1
ATOM 1284 N N . VAL A 1 191 ? -8.842 -9.868 11.766 1.00 90.06 191 VAL A N 1
ATOM 1285 C CA . VAL A 1 191 ? -10.042 -9.075 12.086 1.00 90.06 191 VAL A CA 1
ATOM 1286 C C . VAL A 1 191 ? -11.355 -9.844 11.892 1.00 90.06 191 VAL A C 1
ATOM 1288 O O . VAL A 1 191 ? -12.378 -9.386 12.373 1.00 90.06 191 VAL A O 1
ATOM 1291 N N . ASP A 1 192 ? -11.347 -10.981 11.187 1.00 89.75 192 ASP A N 1
ATOM 1292 C CA . ASP A 1 192 ? -12.473 -11.932 11.079 1.00 89.75 192 ASP A CA 1
ATOM 1293 C C . ASP A 1 192 ? -12.537 -12.822 12.336 1.00 89.75 192 ASP A C 1
ATOM 1295 O O . ASP A 1 192 ? -12.230 -14.022 12.316 1.00 89.75 192 ASP A O 1
ATOM 1299 N N . ASP A 1 193 ? -12.870 -12.200 13.467 1.00 81.44 193 ASP A N 1
ATOM 1300 C CA . ASP A 1 193 ? -12.820 -12.815 14.797 1.00 81.44 193 ASP A CA 1
ATOM 1301 C C . ASP A 1 193 ? -13.801 -13.985 14.939 1.00 81.44 193 ASP A C 1
ATOM 1303 O O . ASP A 1 193 ? -13.562 -14.936 15.695 1.00 81.44 193 ASP A O 1
ATOM 1307 N N . ASN A 1 194 ? -14.922 -13.937 14.217 1.00 83.06 194 ASN A N 1
ATOM 1308 C CA . ASN A 1 194 ? -15.932 -14.989 14.260 1.00 83.06 194 ASN A CA 1
ATOM 1309 C C . ASN A 1 194 ? -15.682 -16.108 13.224 1.00 83.06 194 ASN A C 1
ATOM 1311 O O . ASN A 1 194 ? -16.323 -17.164 13.302 1.00 83.06 194 ASN A O 1
ATOM 1315 N N . SER A 1 195 ? -14.726 -15.905 12.307 1.00 86.06 195 SER A N 1
ATOM 1316 C CA . SER A 1 195 ? -14.345 -16.827 11.233 1.00 86.06 195 SER A CA 1
ATOM 1317 C C . SER A 1 195 ? -15.515 -17.263 10.342 1.00 86.06 195 SER A C 1
ATOM 1319 O O . SER A 1 195 ? -15.514 -18.378 9.805 1.00 86.06 195 SER A O 1
ATOM 1321 N N . ASP A 1 196 ? -16.535 -16.418 10.188 1.00 86.62 196 ASP A N 1
ATOM 1322 C CA . ASP A 1 196 ? -17.676 -16.657 9.302 1.00 86.62 196 ASP A CA 1
ATOM 1323 C C . ASP A 1 196 ? -17.379 -16.261 7.844 1.00 86.62 196 ASP A C 1
ATOM 1325 O O . ASP A 1 196 ? -18.154 -16.580 6.933 1.00 86.62 196 ASP A O 1
ATOM 1329 N N . GLY A 1 197 ? -16.212 -15.650 7.609 1.00 83.19 197 GLY A N 1
ATOM 1330 C CA . GLY A 1 197 ? -15.716 -15.255 6.300 1.00 83.19 197 GLY A CA 1
ATOM 1331 C C . GLY A 1 197 ? -16.235 -13.898 5.829 1.00 83.19 197 GLY A C 1
ATOM 1332 O O . GLY A 1 197 ? -15.811 -13.436 4.761 1.00 83.19 197 GLY A O 1
ATOM 1333 N N . THR A 1 198 ? -17.130 -13.262 6.582 1.00 87.81 198 THR A N 1
ATOM 1334 C CA . THR A 1 198 ? -17.613 -11.899 6.365 1.00 87.81 198 THR A CA 1
ATOM 1335 C C . THR A 1 198 ? -16.905 -10.939 7.310 1.00 87.81 198 THR A C 1
ATOM 1337 O O . THR A 1 198 ? -16.444 -11.341 8.361 1.00 87.81 198 THR A O 1
ATOM 1340 N N . ILE A 1 199 ? -16.782 -9.670 6.908 1.00 90.19 199 ILE A N 1
ATOM 1341 C CA . ILE A 1 199 ? -16.250 -8.628 7.788 1.00 90.19 199 ILE A CA 1
ATOM 1342 C C . ILE A 1 199 ? -17.384 -7.671 8.153 1.00 90.19 199 ILE A C 1
ATOM 1344 O O . ILE A 1 199 ? -17.883 -6.911 7.312 1.00 90.19 199 ILE A O 1
ATOM 1348 N N . ALA A 1 200 ? -17.805 -7.715 9.409 1.00 88.81 200 ALA A N 1
ATOM 1349 C CA . ALA A 1 200 ? -18.813 -6.857 9.994 1.00 88.81 200 ALA A CA 1
ATOM 1350 C C . ALA A 1 200 ? -18.245 -5.449 10.200 1.00 88.81 200 ALA A C 1
ATOM 1352 O O . ALA A 1 200 ? -17.439 -5.190 11.096 1.00 88.81 200 ALA A O 1
ATOM 1353 N N . SER A 1 201 ? -18.708 -4.510 9.372 1.00 91.25 201 SER A N 1
ATOM 1354 C CA . SER A 1 201 ? -18.382 -3.098 9.535 1.00 91.25 201 SER A CA 1
ATOM 1355 C C . SER A 1 201 ? -19.503 -2.312 10.205 1.00 91.25 201 SER A C 1
ATOM 1357 O O . SER A 1 201 ? -20.688 -2.488 9.905 1.00 91.25 201 SER A O 1
ATOM 1359 N N . ALA A 1 202 ? -19.139 -1.408 11.114 1.00 92.81 202 ALA A N 1
ATOM 1360 C CA . ALA A 1 202 ? -20.109 -0.568 11.795 1.00 92.81 202 ALA A CA 1
ATOM 1361 C C . ALA A 1 202 ? -19.577 0.821 12.155 1.00 92.81 202 ALA A C 1
ATOM 1363 O O . ALA A 1 202 ? -18.422 1.004 12.526 1.00 92.81 202 ALA A O 1
ATOM 1364 N N . ALA A 1 203 ? -20.465 1.815 12.112 1.00 95.44 203 ALA A N 1
ATOM 1365 C CA . ALA A 1 203 ? -20.184 3.131 12.666 1.00 95.44 203 ALA A CA 1
ATOM 1366 C C . ALA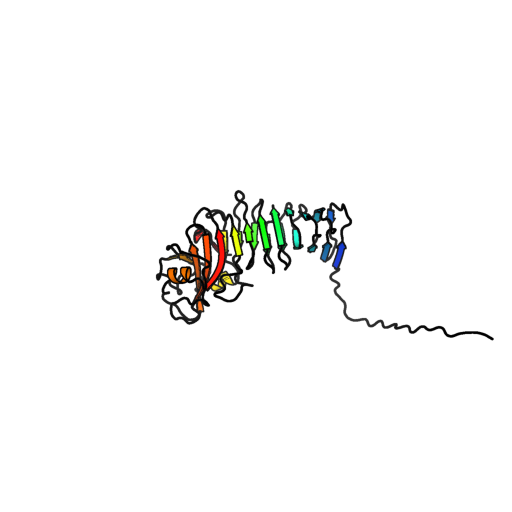 A 1 203 ? -20.387 3.111 14.192 1.00 95.44 203 ALA A C 1
ATOM 1368 O O . ALA A 1 203 ? -21.435 2.662 14.680 1.00 95.44 203 ALA A O 1
ATOM 1369 N N . ARG A 1 204 ? -19.400 3.597 14.951 1.00 96.44 204 ARG A N 1
ATOM 1370 C CA . ARG A 1 204 ? -19.434 3.636 16.420 1.00 96.44 204 ARG A CA 1
ATOM 1371 C C . ARG A 1 204 ? -19.048 5.013 16.946 1.00 96.44 204 ARG A C 1
ATOM 1373 O O . ARG A 1 204 ? -18.111 5.647 16.465 1.00 96.44 204 ARG A O 1
ATOM 1380 N N . ALA A 1 205 ? -19.779 5.456 17.963 1.00 95.19 205 ALA A N 1
ATOM 1381 C CA . ALA A 1 205 ? -19.394 6.605 18.770 1.00 95.19 205 ALA A CA 1
ATOM 1382 C C . ALA A 1 205 ? -18.341 6.202 19.814 1.00 95.19 205 ALA A C 1
ATOM 1384 O O . ALA A 1 205 ? -18.097 5.019 20.055 1.00 95.19 205 ALA A O 1
ATOM 1385 N N . THR A 1 206 ? -17.747 7.197 20.468 1.00 95.19 206 THR A N 1
ATOM 1386 C CA . THR A 1 206 ? -16.798 6.987 21.567 1.00 95.19 206 THR A CA 1
ATOM 1387 C C . THR A 1 206 ? -17.400 6.122 22.673 1.00 95.19 206 THR A C 1
ATOM 1389 O O . THR A 1 206 ? -18.509 6.382 23.140 1.00 95.19 206 THR A O 1
ATOM 1392 N N . GLY A 1 207 ? -16.659 5.099 23.099 1.00 94.00 207 GLY A N 1
ATOM 1393 C CA . GLY A 1 207 ? -17.063 4.160 24.143 1.00 94.00 207 GLY A CA 1
ATOM 1394 C C . GLY A 1 207 ? -18.086 3.106 23.708 1.00 94.00 207 GLY A C 1
ATOM 1395 O O . GLY A 1 207 ? -18.605 2.386 24.558 1.00 94.00 207 GLY A O 1
ATOM 1396 N N . ALA A 1 208 ? -18.433 3.041 22.417 1.00 95.06 208 ALA A N 1
ATOM 1397 C CA . ALA A 1 208 ? -19.475 2.147 21.904 1.00 95.06 208 ALA A CA 1
ATOM 1398 C C . ALA A 1 208 ? -18.934 0.919 21.156 1.00 95.06 208 ALA A C 1
ATOM 1400 O O . ALA A 1 208 ? -19.728 0.135 20.643 1.00 95.06 208 ALA A O 1
ATOM 1401 N N . ILE A 1 209 ? -17.611 0.765 21.062 1.00 95.31 209 ILE A N 1
ATOM 1402 C CA . ILE A 1 209 ? -16.983 -0.358 20.359 1.00 95.31 209 ILE A CA 1
ATOM 1403 C C . ILE A 1 209 ? -17.166 -1.641 21.171 1.00 95.31 209 ILE A C 1
ATOM 1405 O O . ILE A 1 209 ? -16.965 -1.661 22.391 1.00 95.31 209 ILE A O 1
ATOM 1409 N N . ASN A 1 210 ? -17.549 -2.714 20.489 1.00 93.88 210 ASN A N 1
ATOM 1410 C CA . ASN A 1 210 ? -17.727 -4.043 21.050 1.00 93.88 210 ASN A CA 1
ATOM 1411 C C . ASN A 1 210 ? -16.765 -5.030 20.380 1.00 93.88 210 ASN A C 1
ATOM 1413 O O . ASN A 1 210 ? -17.063 -5.527 19.298 1.00 93.88 210 ASN A O 1
ATOM 1417 N N . LEU A 1 211 ? -15.665 -5.375 21.053 1.00 91.88 211 LEU A N 1
ATOM 1418 C CA . LEU A 1 211 ? -14.614 -6.247 20.504 1.00 91.88 211 LEU A CA 1
ATOM 1419 C C . LEU A 1 211 ? -15.021 -7.726 20.356 1.00 91.88 211 LEU A C 1
ATOM 1421 O O . LEU A 1 211 ? -14.199 -8.555 20.003 1.00 91.88 211 LEU A O 1
ATOM 1425 N N . SER A 1 212 ? -16.272 -8.088 20.655 1.00 89.88 212 SER A N 1
ATOM 1426 C CA . SER A 1 212 ? -16.797 -9.432 20.358 1.00 89.88 212 SER A CA 1
ATOM 1427 C C . SER A 1 212 ? -17.602 -9.504 19.058 1.00 89.88 212 SER A C 1
ATOM 1429 O O . SER A 1 212 ? -18.012 -10.590 18.655 1.00 89.88 212 SER A O 1
ATOM 1431 N N . THR A 1 213 ? -17.906 -8.357 18.444 1.00 90.25 213 THR A N 1
ATOM 1432 C CA . THR A 1 213 ? -18.762 -8.278 17.246 1.00 90.25 213 THR A CA 1
ATOM 1433 C C . THR A 1 213 ? -18.287 -7.274 16.208 1.00 90.25 213 THR A C 1
ATOM 1435 O O . THR A 1 213 ? -18.687 -7.367 15.052 1.00 90.25 213 THR A O 1
ATOM 1438 N N . ASP A 1 214 ? -17.553 -6.248 16.631 1.00 93.81 214 ASP A N 1
ATOM 1439 C CA . ASP A 1 214 ? -17.073 -5.196 15.752 1.00 93.81 214 ASP A CA 1
ATOM 1440 C C . ASP A 1 214 ? -15.704 -5.588 15.204 1.00 93.81 214 ASP A C 1
ATOM 1442 O O . ASP A 1 214 ? -14.711 -5.518 15.916 1.00 93.81 214 ASP A O 1
ATOM 1446 N N . GLU A 1 215 ? -15.666 -5.947 13.928 1.00 94.62 215 GLU A N 1
ATOM 1447 C CA . GLU A 1 215 ? -14.437 -6.345 13.235 1.00 94.62 215 GLU A CA 1
ATOM 1448 C C . GLU A 1 215 ? -13.804 -5.137 12.537 1.00 94.62 215 GLU A C 1
ATOM 1450 O O . GLU A 1 215 ? -12.604 -4.871 12.641 1.00 94.62 215 GLU A O 1
ATOM 1455 N N . VAL A 1 216 ? -14.646 -4.333 11.875 1.00 95.56 216 VAL A N 1
ATOM 1456 C CA . VAL A 1 216 ? -14.279 -3.031 11.313 1.00 95.56 216 VAL A CA 1
ATOM 1457 C C . VAL A 1 216 ? -15.151 -1.938 11.916 1.00 95.56 216 VAL A C 1
ATOM 1459 O O . VAL A 1 216 ? -16.374 -1.927 11.778 1.00 95.56 216 VAL A O 1
ATOM 1462 N N . VAL A 1 217 ? -14.525 -0.939 12.522 1.00 96.31 217 VAL A N 1
ATOM 1463 C CA . VAL A 1 217 ? -15.215 0.207 13.111 1.00 96.31 217 VAL A CA 1
ATOM 1464 C C . VAL A 1 217 ? -14.883 1.474 12.350 1.00 96.31 217 VAL A C 1
ATOM 1466 O O . VAL A 1 217 ? -13.723 1.820 12.183 1.00 96.31 217 VAL A O 1
ATOM 1469 N N . GLN A 1 218 ? -15.901 2.242 11.983 1.00 96.50 218 GLN A N 1
ATOM 1470 C CA . GLN A 1 218 ? -15.733 3.645 11.626 1.00 96.50 218 GLN A CA 1
ATOM 1471 C C . GLN A 1 218 ? -16.107 4.521 12.822 1.00 96.50 218 GLN A C 1
ATOM 1473 O O . GLN A 1 218 ? -17.268 4.549 13.240 1.00 96.50 218 GLN A O 1
ATOM 1478 N N . LEU A 1 219 ? -15.144 5.263 13.371 1.00 96.69 219 LEU A N 1
ATOM 1479 C CA . LEU A 1 219 ? -15.440 6.233 14.420 1.00 96.69 219 LEU A CA 1
ATOM 1480 C C . LEU A 1 219 ? -16.264 7.388 13.852 1.00 96.69 219 LEU A C 1
ATOM 1482 O O . LEU A 1 219 ? -15.899 8.015 12.859 1.00 96.69 219 LEU A O 1
ATOM 1486 N N . THR A 1 220 ? -17.374 7.699 14.516 1.00 94.31 220 THR A N 1
ATOM 1487 C CA . THR A 1 220 ? -18.229 8.839 14.147 1.00 94.31 220 THR A CA 1
ATOM 1488 C C . THR A 1 220 ? -17.736 10.157 14.735 1.00 94.31 220 THR A C 1
ATOM 1490 O O . THR A 1 220 ? -18.194 11.222 14.330 1.00 94.31 220 THR A O 1
ATOM 1493 N N . THR A 1 221 ? -16.845 10.094 15.725 1.00 91.81 221 THR A N 1
ATOM 1494 C CA . THR A 1 221 ? -16.255 11.266 16.374 1.00 91.81 221 THR A CA 1
ATOM 1495 C C . THR A 1 221 ? -14.978 11.659 15.643 1.00 91.81 221 THR A C 1
ATOM 1497 O O . THR A 1 221 ? -14.075 10.839 15.493 1.00 91.81 221 THR A O 1
ATOM 1500 N N . THR A 1 222 ? -14.877 12.922 15.234 1.00 93.81 222 THR A N 1
ATOM 1501 C CA . THR A 1 222 ? -13.630 13.472 14.696 1.00 93.81 222 THR A CA 1
ATOM 1502 C C . THR A 1 222 ? -12.547 13.492 15.775 1.00 93.81 222 THR A C 1
ATOM 1504 O O . THR A 1 222 ? -12.797 13.924 16.903 1.00 93.81 222 THR A O 1
ATOM 1507 N N . VAL A 1 223 ? -11.338 13.051 15.434 1.00 96.25 223 VAL A N 1
ATOM 1508 C CA . VAL A 1 223 ? -10.170 13.094 16.321 1.00 96.25 223 VAL A CA 1
ATOM 1509 C C . VAL A 1 223 ? -9.381 14.384 16.123 1.00 96.25 223 VAL A C 1
ATOM 1511 O O . VAL A 1 223 ? -9.316 14.920 15.023 1.00 96.25 223 VAL A O 1
ATOM 1514 N N . ALA A 1 224 ? -8.758 14.891 17.186 1.00 95.38 224 ALA A N 1
ATOM 1515 C CA . ALA A 1 224 ? -7.949 16.110 17.097 1.00 95.38 224 ALA A CA 1
ATOM 1516 C C . ALA A 1 224 ? -6.623 15.893 16.343 1.00 95.38 224 ALA A C 1
ATOM 1518 O O . ALA A 1 224 ? -6.119 16.806 15.696 1.00 95.38 224 ALA A O 1
ATOM 1519 N N . SER A 1 225 ? -6.056 14.691 16.453 1.00 95.56 225 SER A N 1
ATOM 1520 C CA . SER A 1 225 ? -4.850 14.259 15.754 1.00 95.56 225 SER A CA 1
ATOM 1521 C C . SER A 1 225 ? -4.910 12.753 15.526 1.00 95.56 225 SER A C 1
ATOM 1523 O O . SER A 1 225 ? -5.422 12.011 16.364 1.00 95.56 225 SER A O 1
ATOM 1525 N N . LEU A 1 226 ? -4.374 12.307 14.395 1.00 95.56 226 LEU A N 1
ATOM 1526 C CA . LEU A 1 226 ? -4.244 10.893 14.044 1.00 95.56 226 LEU A CA 1
ATOM 1527 C C . LEU A 1 226 ? -2.860 10.328 14.419 1.00 95.56 226 LEU A C 1
ATOM 1529 O O . LEU A 1 226 ? -2.652 9.117 14.440 1.00 95.56 226 LEU A O 1
ATOM 1533 N N . THR A 1 227 ? -1.884 11.183 14.716 1.00 94.88 227 THR A N 1
ATOM 1534 C CA . THR A 1 227 ? -0.470 10.778 14.822 1.00 94.88 227 THR A CA 1
ATOM 1535 C C . THR A 1 227 ? 0.233 11.429 16.010 1.00 94.88 227 THR A C 1
ATOM 1537 O O . THR A 1 227 ? 1.457 11.568 16.013 1.00 94.88 227 THR A O 1
ATOM 1540 N N . ASP A 1 228 ? -0.527 11.891 17.005 1.00 94.81 228 ASP A N 1
ATOM 1541 C CA . ASP A 1 228 ? 0.052 12.399 18.243 1.00 94.81 228 ASP A CA 1
ATOM 1542 C C . ASP A 1 228 ? 0.760 11.285 19.023 1.00 94.81 228 ASP A C 1
ATOM 1544 O O . ASP A 1 228 ? 0.590 10.095 18.751 1.00 94.81 228 ASP A O 1
ATOM 1548 N N . THR A 1 229 ? 1.614 11.677 19.969 1.00 91.31 229 THR A N 1
ATOM 1549 C CA . THR A 1 229 ? 2.379 10.729 20.782 1.00 91.31 229 THR A CA 1
ATOM 1550 C C . THR A 1 229 ? 1.454 9.690 21.406 1.00 91.31 229 THR A C 1
ATOM 1552 O O . THR A 1 229 ? 0.423 10.025 21.995 1.00 91.31 229 THR A O 1
ATOM 1555 N N . ASP A 1 230 ? 1.835 8.423 21.243 1.00 91.44 230 ASP A N 1
ATOM 1556 C CA . ASP A 1 230 ? 1.094 7.246 21.684 1.00 91.44 230 ASP A CA 1
ATOM 1557 C C . ASP A 1 230 ? -0.336 7.121 21.108 1.00 91.44 230 ASP A C 1
ATOM 1559 O O . ASP A 1 230 ? -1.117 6.283 21.561 1.00 91.44 230 ASP A O 1
ATOM 1563 N N . TYR A 1 231 ? -0.708 7.947 20.127 1.00 94.88 231 TYR A N 1
ATOM 1564 C CA . TYR A 1 231 ? -2.064 8.071 19.589 1.00 94.88 231 TYR A CA 1
ATOM 1565 C C . TYR A 1 231 ? -3.108 8.508 20.632 1.00 94.88 231 TYR A C 1
ATOM 1567 O O . TYR A 1 231 ? -4.251 8.040 20.627 1.00 94.88 231 TYR A O 1
ATOM 1575 N N . ALA A 1 232 ? -2.727 9.384 21.569 1.00 95.44 232 ALA A N 1
ATOM 1576 C CA . ALA A 1 232 ? -3.575 9.809 22.686 1.00 95.44 232 ALA A CA 1
ATOM 1577 C C . ALA A 1 232 ? -4.956 10.341 22.251 1.00 95.44 232 ALA A C 1
ATOM 1579 O O . ALA A 1 232 ? -5.969 10.031 22.890 1.00 95.44 232 ALA A O 1
ATOM 1580 N N . SER A 1 233 ? -5.019 11.096 21.153 1.00 96.75 233 SER A N 1
ATOM 1581 C CA . SER A 1 233 ? -6.267 11.627 20.595 1.00 96.75 233 SER A CA 1
ATOM 1582 C C . SER A 1 233 ? -7.187 10.518 20.084 1.00 96.75 233 SER A C 1
ATOM 1584 O O . SER A 1 233 ? -8.382 10.521 20.387 1.00 96.75 233 SER A O 1
ATOM 1586 N N . VAL A 1 234 ? -6.634 9.531 19.373 1.00 97.31 234 VAL A N 1
ATOM 1587 C CA . VAL A 1 234 ? -7.395 8.378 18.868 1.00 97.31 234 VAL A CA 1
ATOM 1588 C C . VAL A 1 234 ? -7.879 7.514 20.027 1.00 97.31 234 VAL A C 1
ATOM 1590 O O . VAL A 1 234 ? -9.063 7.204 20.094 1.00 97.31 234 VAL A O 1
ATOM 1593 N N . ARG A 1 235 ? -7.018 7.203 21.005 1.00 96.62 235 ARG A N 1
ATOM 1594 C CA . ARG A 1 235 ? -7.409 6.426 22.197 1.00 96.62 235 ARG A CA 1
ATOM 1595 C C . ARG A 1 235 ? -8.514 7.105 23.005 1.00 96.62 235 ARG A C 1
ATOM 1597 O O . ARG A 1 235 ? -9.428 6.441 23.481 1.00 96.62 235 ARG A O 1
ATOM 1604 N N . THR A 1 236 ? -8.479 8.433 23.107 1.00 96.56 236 THR A N 1
ATOM 1605 C CA . THR A 1 236 ? -9.561 9.203 23.741 1.00 96.56 236 THR A CA 1
ATOM 1606 C C . THR A 1 236 ? -10.875 9.065 22.970 1.00 96.56 236 THR A C 1
ATOM 1608 O O . THR A 1 236 ? -11.931 8.913 23.582 1.00 96.56 236 THR A O 1
ATOM 1611 N N . ALA A 1 237 ? -10.825 9.087 21.636 1.00 96.81 237 ALA A N 1
ATOM 1612 C CA . ALA A 1 237 ? -12.006 8.927 20.795 1.00 96.81 237 ALA A CA 1
ATOM 1613 C C . ALA A 1 237 ? -12.540 7.488 20.745 1.00 96.81 237 ALA A C 1
ATOM 1615 O O . ALA A 1 237 ? -13.745 7.321 20.563 1.00 96.81 237 ALA A O 1
ATOM 1616 N N . LEU A 1 238 ? -11.688 6.475 20.941 1.00 96.69 238 LEU A N 1
ATOM 1617 C CA . LEU A 1 238 ? -12.103 5.085 21.154 1.00 96.69 238 LEU A CA 1
ATOM 1618 C C . LEU A 1 238 ? -12.889 4.957 22.464 1.00 96.69 238 LEU A C 1
ATOM 1620 O O . LEU A 1 238 ? -13.996 4.420 22.469 1.00 96.69 238 LEU A O 1
ATOM 1624 N N . GLY A 1 239 ? -12.363 5.517 23.557 1.00 95.31 239 GLY A N 1
ATOM 1625 C CA . GLY A 1 239 ? -12.945 5.380 24.891 1.00 95.31 239 GLY A CA 1
ATOM 1626 C C . GLY A 1 239 ? -12.808 3.955 25.440 1.00 95.31 239 GLY A C 1
ATOM 1627 O O . GLY A 1 239 ? -11.870 3.238 25.102 1.00 95.31 239 GLY A O 1
ATOM 1628 N N . SER A 1 240 ? -13.733 3.554 26.314 1.00 94.50 240 SER A N 1
ATOM 1629 C CA . SER A 1 240 ? -13.794 2.177 26.820 1.00 94.50 240 SER A CA 1
ATOM 1630 C C . SER A 1 240 ? -14.353 1.218 25.769 1.00 94.50 240 SER A C 1
ATOM 1632 O O . SER A 1 240 ? -15.288 1.554 25.043 1.00 94.50 240 SER A O 1
ATOM 1634 N N . LEU A 1 241 ? -13.815 0.007 25.731 1.00 95.88 241 LEU A N 1
ATOM 1635 C CA . LEU A 1 241 ? -14.231 -1.068 24.845 1.00 95.88 241 LEU A CA 1
ATOM 1636 C C . LEU A 1 241 ? -15.090 -2.071 25.619 1.00 95.88 241 LEU A C 1
ATOM 1638 O O . LEU A 1 241 ? -14.781 -2.446 26.751 1.00 95.88 241 LEU A O 1
ATOM 1642 N N . SER A 1 242 ? -16.193 -2.499 25.014 1.00 95.19 242 SER A N 1
ATOM 1643 C CA . SER A 1 242 ? -17.122 -3.462 25.608 1.00 95.19 242 SER A CA 1
ATOM 1644 C C . SER A 1 242 ? -16.855 -4.885 25.120 1.00 95.19 242 SER A C 1
ATOM 1646 O O . SER A 1 242 ? -16.338 -5.084 24.023 1.00 95.19 242 SER A O 1
ATOM 1648 N N . ASN A 1 243 ? -17.203 -5.869 25.960 1.00 92.44 243 ASN A N 1
ATOM 1649 C CA . ASN A 1 243 ? -16.989 -7.308 25.730 1.00 92.44 243 ASN A CA 1
ATOM 1650 C C . ASN A 1 243 ? -15.573 -7.655 25.246 1.00 92.44 243 ASN A C 1
ATOM 1652 O O . ASN A 1 243 ? -15.390 -8.563 24.438 1.00 92.44 243 ASN A O 1
ATOM 1656 N N . SER A 1 244 ? -14.583 -6.925 25.757 1.00 92.44 244 SER A N 1
ATOM 1657 C CA . SER A 1 244 ? -13.190 -7.222 25.483 1.00 92.44 244 SER A CA 1
ATOM 1658 C C . SER A 1 244 ? -12.744 -8.496 26.197 1.00 92.44 244 SER A C 1
ATOM 1660 O O . SER A 1 244 ? -13.233 -8.850 27.276 1.00 92.44 244 SER A O 1
ATOM 1662 N N . SER A 1 245 ? -11.788 -9.179 25.585 1.00 93.88 245 SER A N 1
ATOM 1663 C CA . SER A 1 245 ? -11.042 -10.275 26.177 1.00 93.88 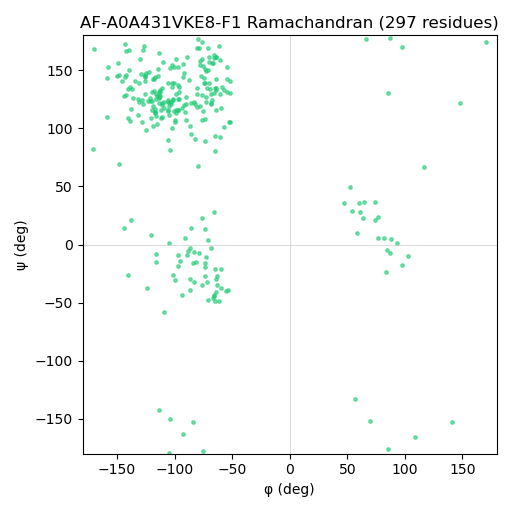245 SER A CA 1
ATOM 1664 C C . SER A 1 245 ? -9.578 -10.155 25.768 1.00 93.88 245 SER A C 1
ATOM 1666 O O . SER A 1 245 ? -9.226 -9.373 24.889 1.00 93.88 245 SER A O 1
ATOM 1668 N N . LYS A 1 246 ? -8.701 -10.922 26.416 1.00 94.56 246 LYS A N 1
ATOM 1669 C CA . LYS A 1 246 ? -7.269 -10.850 26.140 1.00 94.56 246 LYS A CA 1
ATOM 1670 C C . LYS A 1 246 ? -6.968 -11.196 24.675 1.00 94.56 246 LYS A C 1
ATOM 1672 O O . LYS A 1 246 ? -7.113 -12.348 24.276 1.00 94.56 246 LYS A O 1
ATOM 1677 N N . GLY A 1 247 ? -6.425 -10.229 23.948 1.00 90.38 247 GLY A N 1
ATOM 1678 C CA . GLY A 1 247 ? -6.051 -10.337 22.543 1.00 90.38 247 GLY A CA 1
ATOM 1679 C C . GLY A 1 247 ? -7.174 -10.004 21.566 1.00 90.38 247 GLY A C 1
ATOM 1680 O O . GLY A 1 247 ? -6.935 -10.168 20.378 1.00 90.38 247 GLY A O 1
ATOM 1681 N N . ALA A 1 248 ? -8.341 -9.559 22.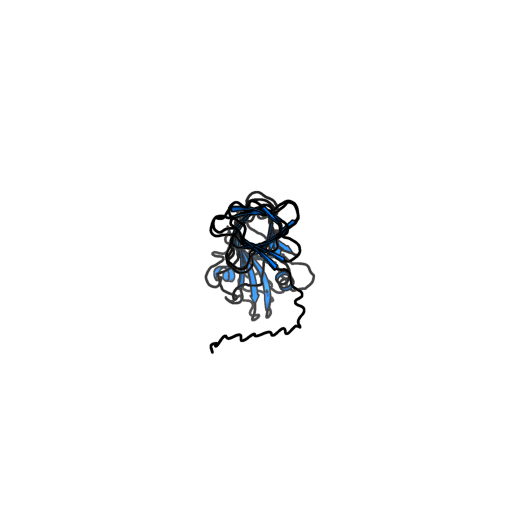044 1.00 93.31 248 ALA A N 1
ATOM 1682 C CA . ALA A 1 248 ? -9.435 -9.129 21.181 1.00 93.31 248 ALA A CA 1
ATOM 1683 C C . ALA A 1 248 ? -9.024 -7.891 20.376 1.00 93.31 248 ALA A C 1
ATOM 1685 O O . ALA A 1 248 ? -8.309 -7.019 20.890 1.00 93.31 248 ALA A O 1
ATOM 1686 N N . ASP A 1 249 ? -9.455 -7.818 19.122 1.00 93.31 249 ASP A N 1
ATOM 1687 C CA . ASP A 1 249 ? -8.977 -6.807 18.195 1.00 93.31 249 ASP A CA 1
ATOM 1688 C C . ASP A 1 249 ? -10.060 -6.267 17.264 1.00 93.31 249 ASP A C 1
ATOM 1690 O O . ASP A 1 249 ? -11.187 -6.742 17.237 1.00 93.31 249 ASP A O 1
ATOM 1694 N N . ALA A 1 250 ? -9.742 -5.160 16.601 1.00 94.75 250 ALA A N 1
ATOM 1695 C CA . ALA A 1 250 ? -10.581 -4.574 15.567 1.00 94.75 250 ALA A CA 1
ATOM 1696 C C . ALA A 1 250 ? -9.738 -3.677 14.657 1.00 94.75 250 ALA A C 1
ATOM 1698 O O . ALA A 1 250 ? -8.747 -3.067 15.083 1.00 94.75 250 ALA A O 1
ATOM 1699 N N . LEU A 1 251 ? -10.175 -3.523 13.410 1.00 95.69 251 LEU A N 1
ATOM 1700 C CA . LEU A 1 251 ? -9.680 -2.480 12.519 1.00 95.69 251 LEU A CA 1
ATOM 1701 C C . LEU A 1 251 ? -10.545 -1.228 12.672 1.00 95.69 251 LEU A C 1
ATOM 1703 O O . LEU A 1 251 ? -11.744 -1.247 12.414 1.00 95.69 251 LEU A O 1
ATOM 1707 N N . VAL A 1 252 ? -9.939 -0.109 13.050 1.00 96.94 252 VAL A N 1
ATOM 1708 C CA . VAL A 1 252 ? -10.641 1.153 13.289 1.00 96.94 252 VAL A CA 1
ATOM 1709 C C . VAL A 1 252 ? -10.236 2.205 12.267 1.00 96.94 252 VAL A C 1
ATOM 1711 O O . VAL A 1 252 ? -9.060 2.523 12.116 1.00 96.94 252 VAL A O 1
ATOM 1714 N N . LEU A 1 253 ? -11.221 2.813 11.615 1.00 97.25 253 LEU A N 1
ATOM 1715 C CA . LEU A 1 253 ? -11.073 4.021 10.814 1.00 97.25 253 LEU A CA 1
ATOM 1716 C C . LEU A 1 253 ? -11.395 5.238 11.685 1.00 97.25 253 LEU A C 1
ATOM 1718 O O . LEU A 1 253 ? -12.528 5.396 12.151 1.00 97.25 253 LEU A O 1
ATOM 1722 N N . ALA A 1 254 ? -10.410 6.107 11.893 1.00 97.19 254 ALA A N 1
ATOM 1723 C CA . ALA A 1 254 ? -10.570 7.377 12.600 1.00 97.19 254 ALA A CA 1
ATOM 1724 C C . ALA A 1 254 ? -10.257 8.541 11.659 1.00 97.19 254 ALA A C 1
ATOM 1726 O O . ALA A 1 254 ? -9.327 8.448 10.861 1.00 97.19 254 ALA A O 1
ATOM 1727 N N . THR A 1 255 ? -10.996 9.648 11.760 1.00 95.75 255 THR A N 1
ATOM 1728 C CA . THR A 1 255 ? -10.798 10.821 10.894 1.00 95.75 255 THR A CA 1
ATOM 1729 C C . THR A 1 255 ? -10.592 12.100 11.692 1.00 95.75 255 THR A C 1
ATOM 1731 O O . THR A 1 255 ? -11.270 12.319 12.694 1.00 95.75 255 THR A O 1
ATOM 1734 N N . ASP A 1 256 ? -9.684 12.961 11.232 1.00 94.94 256 ASP A N 1
ATOM 1735 C CA . ASP A 1 256 ? -9.517 14.339 11.725 1.00 94.94 256 ASP A CA 1
ATOM 1736 C C . ASP A 1 256 ? -10.358 15.363 10.927 1.00 94.94 256 ASP A C 1
ATOM 1738 O O . ASP A 1 256 ? -10.283 16.571 11.152 1.00 94.94 256 ASP A O 1
ATOM 1742 N N . GLY A 1 257 ? -11.187 14.877 9.995 1.00 90.31 257 GLY A N 1
ATOM 1743 C CA . GLY A 1 257 ? -12.010 15.667 9.080 1.00 90.31 257 GLY A CA 1
ATOM 1744 C C . GLY A 1 257 ? -11.402 15.856 7.687 1.00 90.31 257 GLY A C 1
ATOM 1745 O O . GLY A 1 257 ? -12.145 16.175 6.763 1.00 90.31 257 GLY A O 1
ATOM 1746 N N . THR A 1 258 ? -10.094 15.639 7.512 1.00 89.06 258 THR A N 1
ATOM 1747 C CA . THR A 1 258 ? -9.395 15.721 6.208 1.00 89.06 258 THR A CA 1
ATOM 1748 C C . THR A 1 258 ? -8.655 14.426 5.873 1.00 89.06 258 THR A C 1
ATOM 1750 O O . THR A 1 258 ? -8.626 13.974 4.731 1.00 89.06 258 THR A O 1
ATOM 1753 N N . ASN A 1 259 ? -8.069 13.804 6.885 1.00 95.50 259 ASN A N 1
ATOM 1754 C CA . ASN A 1 259 ? -7.358 12.547 6.798 1.00 95.50 259 ASN A CA 1
ATOM 1755 C C . ASN A 1 259 ? -8.149 11.454 7.511 1.00 95.50 259 ASN A C 1
ATOM 1757 O O . ASN A 1 259 ? -8.969 11.712 8.399 1.00 95.50 259 ASN A O 1
ATOM 1761 N N . THR A 1 260 ? -7.881 10.214 7.128 1.00 97.25 260 THR A N 1
ATOM 1762 C CA . THR A 1 260 ? -8.391 9.014 7.784 1.00 97.25 260 THR A CA 1
ATOM 1763 C C . THR A 1 260 ? -7.220 8.094 8.087 1.00 97.25 260 THR A C 1
ATOM 1765 O O . THR A 1 260 ? -6.459 7.742 7.191 1.00 97.25 260 THR A O 1
ATOM 1768 N N . GLY A 1 261 ? -7.054 7.715 9.349 1.00 95.94 261 GLY A N 1
ATOM 1769 C CA . GLY A 1 261 ? -6.112 6.680 9.754 1.00 95.94 261 GLY A CA 1
ATOM 1770 C C . GLY A 1 261 ? -6.824 5.338 9.886 1.00 95.94 261 GLY A C 1
ATOM 1771 O O . GLY A 1 261 ? -7.910 5.276 10.466 1.00 95.94 261 GLY A O 1
ATOM 1772 N N . ALA A 1 262 ? -6.210 4.279 9.363 1.00 95.38 262 ALA A N 1
ATOM 1773 C CA . ALA A 1 262 ? -6.621 2.898 9.589 1.00 95.38 262 ALA A CA 1
ATOM 1774 C C . ALA A 1 262 ? -5.746 2.282 10.688 1.00 95.38 262 ALA A C 1
ATOM 1776 O O . ALA A 1 262 ? -4.539 2.110 10.501 1.00 95.38 262 ALA A O 1
ATOM 1777 N N . TYR A 1 263 ? -6.343 1.969 11.834 1.00 94.88 263 TYR A N 1
ATOM 1778 C CA . TYR A 1 263 ? -5.647 1.479 13.018 1.00 94.88 263 TYR A CA 1
ATOM 1779 C C . TYR A 1 263 ? -6.017 0.040 13.316 1.00 94.88 263 TYR A C 1
ATOM 1781 O O . TYR A 1 263 ? -7.197 -0.280 13.397 1.00 94.88 263 TYR A O 1
ATOM 1789 N N . LEU A 1 264 ? -5.024 -0.796 13.584 1.00 93.56 264 LEU A N 1
ATOM 1790 C CA . LEU A 1 264 ? -5.258 -2.047 14.289 1.00 93.56 264 LEU A CA 1
ATOM 1791 C C . LEU A 1 264 ? -5.206 -1.765 15.792 1.00 93.56 264 LEU A C 1
ATOM 1793 O O . LEU A 1 264 ? -4.190 -1.267 16.291 1.00 93.56 264 LEU A O 1
ATOM 1797 N N . ILE A 1 265 ? -6.289 -2.074 16.500 1.00 94.50 265 ILE A N 1
ATOM 1798 C CA . ILE A 1 265 ? -6.324 -2.069 17.965 1.00 94.50 265 ILE A CA 1
ATOM 1799 C C . ILE A 1 265 ? -6.333 -3.505 18.469 1.00 94.50 265 ILE A C 1
ATOM 1801 O O . ILE A 1 265 ? -7.010 -4.341 17.889 1.00 94.50 265 ILE A O 1
ATOM 1805 N N . VAL A 1 266 ? -5.581 -3.789 19.529 1.00 93.31 266 VAL A N 1
ATOM 1806 C CA . VAL A 1 266 ? -5.518 -5.112 20.159 1.00 93.31 266 VAL A CA 1
ATOM 1807 C C . VAL A 1 266 ? -5.503 -4.916 21.664 1.00 93.31 266 VAL A C 1
ATOM 1809 O O . VAL A 1 266 ? -4.474 -4.523 22.210 1.00 93.31 266 VAL A O 1
ATOM 1812 N N . ASP A 1 267 ? -6.609 -5.213 22.342 1.00 94.44 267 ASP A N 1
ATOM 1813 C CA . ASP A 1 267 ? -6.647 -5.209 23.805 1.00 94.44 267 ASP A CA 1
ATOM 1814 C C . ASP A 1 267 ? -5.889 -6.440 24.320 1.00 94.44 267 ASP A C 1
ATOM 1816 O O . ASP A 1 267 ? -6.414 -7.543 24.482 1.00 94.44 267 ASP A O 1
ATOM 1820 N N . SER A 1 268 ? -4.589 -6.268 24.526 1.00 93.88 268 SER A N 1
ATOM 1821 C CA . SER A 1 268 ? -3.649 -7.348 24.802 1.00 93.88 268 SER A CA 1
ATOM 1822 C C . SER A 1 268 ? -3.788 -7.923 26.210 1.00 93.88 268 SER A C 1
ATOM 1824 O O . SER A 1 268 ? -3.254 -9.006 26.491 1.00 93.88 268 SER A O 1
ATOM 1826 N N . ASN A 1 269 ? -4.479 -7.206 27.097 1.00 94.56 269 ASN A N 1
ATOM 1827 C CA . ASN A 1 269 ? -4.623 -7.541 28.506 1.00 94.56 269 ASN A CA 1
ATOM 1828 C C . ASN A 1 269 ? -6.089 -7.838 28.908 1.00 94.56 269 ASN A C 1
ATOM 1830 O O . ASN A 1 269 ? -6.300 -8.497 29.930 1.00 94.56 269 ASN A O 1
ATOM 1834 N N . GLY A 1 270 ? -7.062 -7.473 28.069 1.00 94.50 270 GLY A N 1
ATOM 1835 C CA . GLY A 1 270 ? -8.496 -7.693 28.248 1.00 94.50 270 GLY A CA 1
ATOM 1836 C C . GLY A 1 270 ? -9.163 -6.745 29.249 1.00 94.50 270 GLY A C 1
ATOM 1837 O O . GLY A 1 270 ? -10.170 -7.128 29.846 1.00 94.50 270 GLY A O 1
ATOM 1838 N N . ASP A 1 271 ? -8.597 -5.566 29.507 1.00 95.31 271 ASP A N 1
ATOM 1839 C CA . ASP A 1 271 ? -9.108 -4.607 30.494 1.00 95.31 271 ASP A CA 1
ATOM 1840 C C . ASP A 1 271 ? -10.187 -3.658 29.945 1.00 95.31 271 ASP A C 1
ATOM 1842 O O . ASP A 1 271 ? -10.787 -2.893 30.708 1.00 95.31 271 ASP A O 1
ATOM 1846 N N . GLY A 1 272 ? -10.496 -3.748 28.648 1.00 95.12 272 GLY A N 1
ATOM 1847 C CA . GLY A 1 272 ? -11.496 -2.918 27.986 1.00 95.12 272 GLY A CA 1
ATOM 1848 C C . GLY A 1 272 ? -11.019 -1.487 27.752 1.00 95.12 272 GLY A C 1
ATOM 1849 O O . GLY A 1 272 ? -11.839 -0.577 27.598 1.00 95.12 272 GLY A O 1
ATOM 1850 N N . THR A 1 273 ? -9.712 -1.252 27.746 1.00 95.44 273 THR A N 1
ATOM 1851 C CA . THR A 1 273 ? -9.094 0.021 27.380 1.00 95.44 273 THR A CA 1
ATOM 1852 C C . THR A 1 273 ? -8.029 -0.195 26.310 1.00 95.44 273 THR A C 1
ATOM 1854 O O . THR A 1 273 ? -7.679 -1.320 25.979 1.00 95.44 273 THR A O 1
ATOM 1857 N N . VAL A 1 274 ? -7.561 0.897 25.701 1.00 96.31 274 VAL A N 1
ATOM 1858 C CA . VAL A 1 274 ? -6.473 0.848 24.717 1.00 96.31 274 VAL A CA 1
ATOM 1859 C C . VAL A 1 274 ? -5.289 1.617 25.274 1.00 96.31 274 VAL A C 1
ATOM 1861 O O . VAL A 1 274 ? -5.330 2.848 25.395 1.00 96.31 274 VAL A O 1
ATOM 1864 N N . ALA A 1 275 ? -4.228 0.897 25.614 1.00 94.62 275 ALA A N 1
ATOM 1865 C CA . ALA A 1 275 ? -2.933 1.456 25.961 1.00 94.62 275 ALA A CA 1
ATOM 1866 C C . ALA A 1 275 ? -2.133 1.866 24.711 1.00 94.62 275 ALA A C 1
ATOM 1868 O O . ALA A 1 275 ? -2.469 1.542 23.574 1.00 94.62 275 ALA A O 1
ATOM 1869 N N . ALA A 1 276 ? -1.032 2.593 24.913 1.00 91.88 276 ALA A N 1
ATOM 1870 C CA . ALA A 1 276 ? -0.144 3.027 23.829 1.00 91.88 276 ALA A CA 1
ATOM 1871 C C . ALA A 1 276 ? 0.372 1.853 22.978 1.00 91.88 276 ALA A C 1
ATOM 1873 O O . ALA A 1 276 ? 0.430 1.933 21.758 1.00 91.88 276 ALA A O 1
ATOM 1874 N N . ASN A 1 277 ? 0.707 0.742 23.629 1.00 91.31 277 ASN A N 1
ATOM 1875 C CA . ASN A 1 277 ? 1.230 -0.477 23.016 1.00 91.31 277 ASN A CA 1
ATOM 1876 C C . ASN A 1 277 ? 0.134 -1.433 22.509 1.00 91.31 277 ASN A C 1
ATOM 1878 O O . ASN A 1 277 ? 0.432 -2.592 22.232 1.00 91.31 277 ASN A O 1
ATOM 1882 N N . GLU A 1 278 ? -1.106 -0.963 22.402 1.00 94.44 278 GLU A N 1
ATOM 1883 C CA . GLU A 1 278 ? -2.283 -1.731 21.968 1.00 94.44 278 GLU A CA 1
ATOM 1884 C C . GLU A 1 278 ? -2.936 -1.128 20.722 1.00 94.44 278 GLU A C 1
ATOM 1886 O O . GLU A 1 278 ? -4.003 -1.550 20.292 1.00 94.44 278 GLU A O 1
ATOM 1891 N N . ILE A 1 279 ? -2.285 -0.135 20.119 1.00 93.69 279 ILE A N 1
ATOM 1892 C CA . ILE A 1 279 ? -2.747 0.552 18.918 1.00 93.69 279 ILE A CA 1
ATOM 1893 C C . ILE A 1 279 ? -1.598 0.699 17.921 1.00 93.69 279 ILE A C 1
ATOM 1895 O O . ILE A 1 279 ? -0.442 0.945 18.283 1.00 93.69 279 ILE A O 1
ATOM 1899 N N . ARG A 1 280 ? -1.915 0.525 16.640 1.00 91.00 280 ARG A N 1
ATOM 1900 C CA . ARG A 1 280 ? -0.972 0.674 15.533 1.00 91.00 280 ARG A CA 1
ATOM 1901 C C . ARG A 1 280 ? -1.661 1.323 14.346 1.00 91.00 280 ARG A C 1
ATOM 1903 O O . ARG A 1 280 ? -2.687 0.826 13.900 1.00 91.00 280 ARG A O 1
ATOM 1910 N N . LEU A 1 281 ? -1.069 2.384 13.803 1.00 92.81 281 LEU A N 1
ATOM 1911 C CA . LEU A 1 281 ? -1.490 2.968 12.530 1.00 92.81 281 LEU A CA 1
ATOM 1912 C C . LEU A 1 281 ? -0.899 2.161 11.366 1.00 92.81 281 LEU A C 1
ATOM 1914 O O . LEU A 1 281 ? 0.320 2.080 11.230 1.00 92.81 281 LEU A O 1
ATOM 1918 N N . LEU A 1 282 ? -1.758 1.574 10.535 1.00 90.81 282 LEU A N 1
ATOM 1919 C CA . LEU A 1 282 ? -1.355 0.796 9.359 1.00 90.81 282 LEU A CA 1
ATOM 1920 C C . LEU A 1 282 ? -1.164 1.694 8.127 1.00 90.81 282 LEU A C 1
ATOM 1922 O O . LEU A 1 282 ? -0.204 1.530 7.371 1.00 90.81 282 LEU A O 1
ATOM 1926 N N . GLY A 1 283 ? -2.040 2.690 7.967 1.00 92.94 283 GLY A N 1
ATOM 1927 C CA . GLY A 1 283 ? -1.969 3.663 6.880 1.00 92.94 283 GLY A CA 1
ATOM 1928 C C . GLY A 1 283 ? -2.734 4.946 7.191 1.00 92.94 283 GLY A C 1
ATOM 1929 O O . GLY A 1 283 ? -3.795 4.911 7.821 1.00 92.94 283 GLY A O 1
ATOM 1930 N N . LEU A 1 284 ? -2.183 6.074 6.750 1.00 95.31 284 LEU A N 1
ATOM 1931 C CA . LEU A 1 284 ? -2.796 7.396 6.825 1.00 95.31 284 LEU A CA 1
ATOM 1932 C C . LEU A 1 284 ? -3.202 7.843 5.423 1.00 95.31 284 LEU A C 1
ATOM 1934 O O . LEU A 1 284 ? -2.354 7.952 4.543 1.00 95.31 284 LEU A O 1
ATOM 1938 N N . TYR A 1 285 ? -4.480 8.136 5.232 1.00 96.75 285 TYR A N 1
ATOM 1939 C CA . TYR A 1 285 ? -5.067 8.451 3.937 1.00 96.75 285 TYR A CA 1
ATOM 1940 C C . TYR A 1 285 ? -5.590 9.883 3.926 1.00 96.75 285 TYR A C 1
ATOM 1942 O O . TYR A 1 285 ? -6.430 10.245 4.749 1.00 96.75 285 TYR A O 1
ATOM 1950 N N . THR A 1 286 ? -5.149 10.688 2.969 1.00 95.75 286 THR A N 1
ATOM 1951 C CA . THR A 1 286 ? -5.705 12.015 2.700 1.00 95.75 286 THR A CA 1
ATOM 1952 C C . THR A 1 286 ? -6.711 11.918 1.562 1.00 95.75 286 THR A C 1
ATOM 1954 O O . THR A 1 286 ? -6.381 11.460 0.465 1.00 95.75 286 THR A O 1
ATOM 1957 N N . SER A 1 287 ? -7.931 12.394 1.808 1.00 91.88 287 SER A N 1
ATOM 1958 C CA . SER A 1 287 ? -9.004 12.438 0.817 1.00 91.88 287 SER A CA 1
ATOM 1959 C C . SER A 1 287 ? -9.783 13.747 0.925 1.00 91.88 287 SER A C 1
ATOM 1961 O O . SER A 1 287 ? -9.895 14.339 1.994 1.00 91.88 287 SER A O 1
ATOM 1963 N N . THR A 1 288 ? -10.337 14.218 -0.193 1.00 85.69 288 THR A N 1
ATOM 1964 C CA . THR A 1 288 ? -11.202 15.415 -0.197 1.00 85.69 288 THR A CA 1
ATOM 1965 C C . THR A 1 288 ? -12.583 15.145 0.405 1.00 85.69 288 THR A C 1
ATOM 1967 O O . THR A 1 288 ? -13.275 16.077 0.814 1.00 85.69 288 THR A O 1
ATOM 1970 N N . THR A 1 289 ? -12.974 13.873 0.483 1.00 84.19 289 THR A N 1
ATOM 1971 C CA . THR A 1 289 ? -14.207 13.379 1.100 1.00 84.19 289 THR A CA 1
ATOM 1972 C C . THR A 1 289 ? -13.863 12.326 2.147 1.00 84.19 289 THR A C 1
ATOM 1974 O O . THR A 1 289 ? -12.901 11.587 1.979 1.00 84.19 289 THR A O 1
ATOM 1977 N N . GLY A 1 290 ? -14.641 12.226 3.225 1.00 84.31 290 GLY A N 1
ATOM 1978 C CA . GLY A 1 290 ? -14.353 11.259 4.288 1.00 84.31 290 GLY A CA 1
ATOM 1979 C C . GLY A 1 290 ? -14.361 9.812 3.785 1.00 84.31 290 GLY A C 1
ATOM 1980 O O . GLY A 1 290 ? -15.324 9.393 3.145 1.00 84.31 290 GLY A O 1
ATOM 1981 N N . ILE A 1 291 ? -13.305 9.061 4.107 1.00 93.25 291 ILE A N 1
ATOM 1982 C CA . ILE A 1 291 ? -13.220 7.619 3.848 1.00 93.25 291 ILE A CA 1
ATOM 1983 C C . ILE A 1 291 ? -14.106 6.892 4.858 1.00 93.25 291 ILE A C 1
ATOM 1985 O O . ILE A 1 291 ? -14.161 7.244 6.040 1.00 93.25 291 ILE A O 1
ATOM 1989 N N . THR A 1 292 ? -14.817 5.877 4.387 1.00 92.12 292 THR A N 1
ATOM 1990 C CA . THR A 1 292 ? -15.777 5.108 5.181 1.00 92.12 292 THR A CA 1
ATOM 1991 C C . THR A 1 292 ? -15.487 3.618 5.110 1.00 92.12 292 THR A C 1
ATOM 1993 O O . THR A 1 292 ? -14.719 3.157 4.270 1.00 92.12 292 THR A O 1
ATOM 1996 N N . ALA A 1 293 ? -16.168 2.825 5.937 1.00 91.75 293 ALA A N 1
ATOM 1997 C CA . ALA A 1 293 ? -16.069 1.370 5.834 1.00 91.75 293 ALA A CA 1
ATOM 1998 C C . ALA A 1 293 ? -16.510 0.815 4.460 1.00 91.75 293 ALA A C 1
ATOM 2000 O O . ALA A 1 293 ? -16.081 -0.266 4.080 1.00 91.75 293 ALA A O 1
ATOM 2001 N N . SER A 1 294 ? -17.312 1.556 3.680 1.00 92.38 294 SER A N 1
ATOM 2002 C CA . SER A 1 294 ? -17.695 1.155 2.312 1.00 92.38 294 SER A CA 1
ATOM 2003 C C . SER A 1 294 ? -16.563 1.283 1.281 1.00 92.38 294 SER A C 1
ATOM 2005 O O . SER A 1 294 ? -16.669 0.788 0.153 1.00 92.38 294 SER A O 1
ATOM 2007 N N . ASP A 1 295 ? -15.468 1.938 1.666 1.00 94.88 295 ASP A N 1
ATOM 2008 C CA . ASP A 1 295 ? -14.241 2.035 0.881 1.00 94.88 295 ASP A CA 1
ATOM 2009 C C . ASP A 1 295 ? -13.287 0.876 1.157 1.00 94.88 295 ASP A C 1
ATOM 2011 O O . ASP A 1 295 ? -12.282 0.741 0.467 1.00 94.88 295 ASP A O 1
ATOM 2015 N N . LEU A 1 296 ? -13.605 0.007 2.118 1.00 95.00 296 LEU A N 1
ATOM 2016 C CA . LEU A 1 296 ? -12.849 -1.213 2.349 1.00 95.00 296 LEU A CA 1
ATOM 2017 C C . LEU A 1 296 ? -13.388 -2.342 1.470 1.00 95.00 296 LEU A C 1
ATOM 2019 O O . LEU A 1 296 ? -14.594 -2.490 1.270 1.00 95.00 296 LEU A O 1
ATOM 2023 N N . VAL A 1 297 ? -12.473 -3.160 0.965 1.00 93.81 297 VAL A N 1
ATOM 2024 C CA . VAL A 1 297 ? -12.773 -4.437 0.315 1.00 93.81 297 VAL A CA 1
ATOM 2025 C C . VAL A 1 297 ? -11.985 -5.545 0.993 1.00 93.81 297 VAL A C 1
ATOM 2027 O O . VAL A 1 297 ? -10.861 -5.340 1.453 1.00 93.81 297 VAL A O 1
ATOM 2030 N N . TYR A 1 298 ? -12.592 -6.723 1.063 1.00 89.81 298 TYR A N 1
ATOM 2031 C CA . TYR A 1 298 ? -12.069 -7.860 1.810 1.00 89.81 298 TYR A CA 1
ATOM 2032 C C . TYR A 1 298 ? -11.648 -8.942 0.813 1.00 89.81 298 TYR A C 1
ATOM 2034 O O . TYR A 1 298 ? -12.499 -9.512 0.128 1.00 89.81 298 TYR A O 1
ATOM 2042 N N . GLY A 1 299 ? -10.332 -9.132 0.678 1.00 74.81 299 GLY A N 1
ATOM 2043 C CA . GLY A 1 299 ? -9.700 -10.036 -0.293 1.00 74.81 299 GLY A CA 1
ATOM 2044 C C . GLY A 1 299 ? -9.523 -11.471 0.185 1.00 74.81 299 GLY A C 1
ATOM 2045 O O . GLY A 1 299 ? -9.535 -11.725 1.413 1.00 74.81 2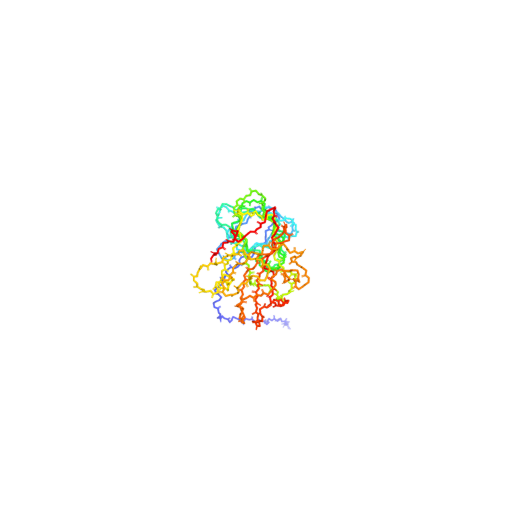99 GLY A O 1
#

Radius of gyration: 25.22 Å; Cα contacts (8 Å, |Δi|>4): 825; chains: 1; bounding box: 98×48×56 Å

Organism: NCBI:txid2496639

Sequence (299 aa):
MAHGMGGGSGFGGHNGGWGDAGWGTTATTLAAGATTATGDTGFDVVTMNSAGGTITVSAIEYLIGGVGTDVVTLSAAGNTLSVRGIETLTGGAGTDVVFLAGFGNTIAVSGVETLVGCGGADTITITSGTVTALVNGGDTLTLAAANGADQVVLQDAGYRPYGDSNGYAQIANFQAGTDKIVVSGALRARVDDNSDGTIASAARATGAINLSTDEVVQLTTTVASLTDTDYASVRTALGSLSNSSKGADALVLATDGTNTGAYLIVDSNGDGTVAANEIRLLGLYTSTTGITASDLVYG